Protein AF-A0A9P6PKM2-F1 (afdb_monomer)

Mean predicted aligned error: 12.1 Å

Solvent-accessible surface area (backbone atoms only — not comparable to full-atom values): 19248 Å² total; per-residue (Å²): 113,45,68,70,62,47,51,52,48,47,53,51,49,33,72,49,26,70,50,79,74,78,53,70,70,44,52,51,23,43,78,68,73,54,55,65,96,80,48,66,38,87,92,58,97,63,52,73,71,56,54,51,51,33,59,75,70,66,52,87,48,63,70,62,45,45,70,66,46,66,83,49,53,76,67,50,55,54,45,47,52,48,62,76,66,44,78,66,80,50,94,55,80,58,34,78,38,87,86,60,44,29,34,37,39,31,50,44,74,85,58,94,47,68,64,51,33,50,35,33,52,52,18,51,46,43,49,72,65,34,85,72,45,61,32,39,36,36,35,24,30,39,96,89,56,77,63,57,78,60,47,66,75,34,89,44,45,41,83,42,85,33,88,42,83,60,31,48,25,50,58,54,50,51,32,48,76,73,29,45,98,29,40,37,33,39,36,53,42,35,43,31,60,62,78,39,59,49,54,78,36,18,51,46,64,76,59,46,58,44,30,40,35,45,26,23,31,22,41,60,39,88,71,81,72,63,77,87,48,72,84,81,51,96,74,84,63,64,41,80,45,84,19,53,49,86,83,64,53,47,54,55,33,38,36,38,36,29,59,77,53,50,70,47,60,68,59,37,53,55,46,40,73,72,29,83,44,43,74,83,28,40,46,42,51,24,33,50,48,28,50,50,40,74,76,36,74,83,50,41,72,43,52,56,35,95,63,35,51,40,36,37,49,78,76,54,87,80,70,63,86,63,44,81,44,67,50,60,87,84,72,53,63,43,79,72,90,73,130

pLDDT: mean 82.85, std 16.86, range [39.56, 98.81]

Nearest PDB structures (foldseek):
  6nqt-assembly3_E-2  TM=6.002E-01  e=2.341E-05  Homo sapiens
  4d0z-assembly1_B  TM=6.103E-01  e=8.447E-05  Homo sapiens
  4d0z-assembly5_F  TM=6.209E-01  e=1.556E-04  Homo sapiens
  6egs-assembly2_B  TM=6.254E-01  e=2.246E-04  Homo sapiens
  6nqt-assembly3_F  TM=5.842E-01  e=1.793E-03  Homo sapiens

Secondary structure (DSSP, 8-state):
--HHHHHHHHHHHHHHBS-S---HHHHHHHHTT-PPS--BPTT----HHHHHHHHHTT-S-HHHHHHHHTTS-HHHHHHHHHHHHS----SSTT---TT--EEEEEEE---SSHHHHHHHHHHHHHHHH-TTEEEEEEEES-TT-PPPHHHHT-TTEEEEE-SSSPBHHHHHHHHHHH-TTSEEEEE-TTEEE-GGGGHHHHS-HHHHHTEEEEEEEEEEE-SS--TTTTTT-SS--SEEEE--TTTS--EEEEEE-THHHHS-HHHHHHHHHH--SBTTSBTHHHHHHHHHHHH-TTSEEE--TTTS-EEE---S----GGGG-B--TTS--------

Organism: NCBI:txid41804

Sequence (339 aa):
MCPAKYEAWQTVLCSFTTKTNWRDEEIQAVLSFQPPPFRIRDGHKITAPQLLACCALGLSDVNTALRILVPLTTFLIVSIFLFFYTPRFLTGDGAFRPNVKIAFITSYFKPGDAQRSAEIDVCLASLVANPFLKQVHVLVEAKDQPLPSFAAHHPKTKEALITSRPLMSDFIQYSCDHLMDHRVIFANSDIFYDSTLEYFMTISDKVFDSTFYAISRWWLDEGDNNAFVGELSPNRHRGMTPHPYPQYGSYDTFAFKPQMICEDKAKLKDMVANLNYTLGVLGAENRLLYEIKRQYPNMRLENPFKTVKTVHMHQSTFRSPAWGERVNLDGKSIEIKDY

Foldseek 3Di:
DQPVLVVLLLVLCCVFWPDNDADPVQVVCLLVVNHDDIHTDPPDPDDPLLSSVCSNVSPSDVVVSCVVPVVPPPVVSVVVVCVVPVFPPPVDLFTFALLAAEEEEEEDDQDPDPVVNVLLSVQQLQALPQPRHQAYEYAYQDPPDQDPPSANPRPRYHYDYDVHFDFPLNQLVCCLVPPQSHWYKYFYSNKHFDPLVSRVRGHDPVQQQLAKEQAFAWEQQQQPADPPCVPPDPDDDHGTHTQDPPPGTGRGMIIHRSCSQNVPVVLSVVLSVQRGHHGQAAQSRFLNVLSCCVSRVSRHYDHPCVRIHTYGYDRDPDDDPRNPPHDDPVVSGDDDPDD

Radius of gyration: 21.45 Å; Cα contacts (8 Å, |Δi|>4): 545; chains: 1; bounding box: 67×47×51 Å

Structure (mmCIF, N/CA/C/O backbone):
data_AF-A0A9P6PKM2-F1
#
_entry.id   AF-A0A9P6PKM2-F1
#
loop_
_atom_site.group_PDB
_atom_site.id
_atom_site.type_symbol
_atom_site.label_atom_id
_atom_site.label_alt_id
_atom_site.label_comp_id
_atom_site.label_asym_id
_atom_site.label_entity_id
_atom_site.label_seq_id
_atom_site.pdbx_PDB_ins_code
_atom_site.Cartn_x
_atom_site.Cartn_y
_atom_site.Cartn_z
_atom_site.occupancy
_atom_site.B_iso_or_equiv
_atom_site.auth_seq_id
_atom_site.auth_comp_id
_atom_site.auth_asym_id
_atom_site.auth_atom_id
_atom_site.pdbx_PDB_model_num
ATOM 1 N N . MET A 1 1 ? 12.174 -16.131 -8.332 1.00 49.88 1 MET A N 1
ATOM 2 C CA . MET A 1 1 ? 13.093 -14.974 -8.237 1.00 49.88 1 MET A CA 1
ATOM 3 C C . MET A 1 1 ? 12.781 -14.064 -9.422 1.00 49.88 1 MET A C 1
ATOM 5 O O . MET A 1 1 ? 12.537 -14.611 -10.486 1.00 49.88 1 MET A O 1
ATOM 9 N N . CYS A 1 2 ? 12.666 -12.739 -9.261 1.00 46.75 2 CYS A N 1
ATOM 10 C CA . CYS A 1 2 ? 12.371 -11.837 -10.392 1.00 46.75 2 CYS A CA 1
ATOM 11 C C . CYS A 1 2 ? 13.530 -11.855 -11.410 1.00 46.75 2 CYS A C 1
ATOM 13 O O . CYS A 1 2 ? 14.666 -11.741 -10.948 1.00 46.75 2 CYS A O 1
ATOM 15 N N . PRO A 1 3 ? 13.283 -11.969 -12.735 1.00 55.19 3 PRO A N 1
ATOM 16 C CA . PRO A 1 3 ? 14.336 -12.046 -13.753 1.00 55.19 3 PRO A CA 1
ATOM 17 C C . PRO A 1 3 ? 15.360 -10.910 -13.667 1.00 55.19 3 PRO A C 1
ATOM 19 O O . PRO A 1 3 ? 16.548 -11.180 -13.687 1.00 55.19 3 PRO A O 1
ATOM 22 N N . ALA A 1 4 ? 14.934 -9.668 -13.420 1.00 52.28 4 ALA A N 1
ATOM 23 C CA . ALA A 1 4 ? 15.855 -8.533 -13.301 1.00 52.28 4 ALA A CA 1
ATOM 24 C C . ALA A 1 4 ? 16.757 -8.607 -12.051 1.00 52.28 4 ALA A C 1
ATOM 26 O O . ALA A 1 4 ? 17.949 -8.321 -12.117 1.00 52.28 4 ALA A O 1
ATOM 27 N N . LYS A 1 5 ? 16.219 -9.042 -10.898 1.00 57.09 5 LYS A N 1
ATOM 28 C CA . LYS A 1 5 ? 17.032 -9.276 -9.683 1.00 57.09 5 LYS A CA 1
ATOM 29 C C . LYS A 1 5 ? 17.946 -10.487 -9.852 1.00 57.09 5 LYS A C 1
ATOM 31 O O . LYS A 1 5 ? 19.074 -10.479 -9.373 1.00 57.09 5 LYS A O 1
ATOM 36 N N . TYR A 1 6 ? 17.458 -11.507 -10.548 1.00 69.81 6 TYR A N 1
ATOM 37 C CA . TYR A 1 6 ? 18.212 -12.702 -10.892 1.00 69.81 6 TYR A CA 1
ATOM 38 C C . TYR A 1 6 ? 19.386 -12.368 -11.825 1.00 69.81 6 TYR A C 1
ATOM 40 O O . TYR A 1 6 ? 20.511 -12.760 -11.538 1.00 69.81 6 TYR A O 1
ATOM 48 N N . GLU A 1 7 ? 19.157 -11.580 -12.876 1.00 71.75 7 GLU A N 1
ATOM 49 C CA . GLU A 1 7 ? 20.183 -11.101 -13.808 1.00 71.75 7 GLU A CA 1
ATOM 50 C C . GLU A 1 7 ? 21.182 -10.172 -13.117 1.00 71.75 7 GLU A C 1
ATOM 52 O O . GLU A 1 7 ? 22.387 -10.297 -13.333 1.00 71.75 7 GLU A O 1
ATOM 57 N N . ALA A 1 8 ? 20.718 -9.293 -12.223 1.00 68.38 8 ALA A N 1
ATOM 58 C CA . ALA A 1 8 ? 21.598 -8.457 -11.410 1.00 68.38 8 ALA A CA 1
ATOM 59 C C . ALA A 1 8 ? 22.496 -9.309 -10.498 1.00 68.38 8 ALA A C 1
ATOM 61 O O . ALA A 1 8 ? 23.707 -9.091 -10.435 1.00 68.38 8 ALA A O 1
ATOM 62 N N . TRP A 1 9 ? 21.939 -10.323 -9.833 1.00 76.25 9 TRP A N 1
ATOM 63 C CA . TRP A 1 9 ? 22.714 -11.232 -8.990 1.00 76.25 9 TRP A CA 1
ATOM 64 C C . TRP A 1 9 ? 23.652 -12.126 -9.789 1.00 76.25 9 TRP A C 1
ATOM 66 O O . TRP A 1 9 ? 24.800 -12.281 -9.381 1.00 76.25 9 TRP A O 1
ATOM 76 N N . GLN A 1 10 ? 23.231 -12.650 -10.940 1.00 80.62 10 GLN A N 1
ATOM 77 C CA . GLN A 1 10 ? 24.132 -13.350 -11.852 1.00 80.62 10 GLN A CA 1
ATOM 78 C C . GLN A 1 10 ? 25.272 -12.439 -12.293 1.00 80.62 10 GLN A C 1
ATOM 80 O O . GLN A 1 10 ? 26.427 -12.838 -12.218 1.00 80.62 10 GLN A O 1
ATOM 85 N N . THR A 1 11 ? 24.983 -11.199 -12.682 1.00 77.25 11 THR A N 1
ATOM 86 C CA . THR A 1 11 ? 26.002 -10.242 -13.130 1.00 77.25 11 THR A CA 1
ATOM 87 C C . THR A 1 11 ? 27.021 -9.954 -12.030 1.00 77.25 11 THR A C 1
ATOM 89 O O . THR A 1 11 ? 28.228 -9.981 -12.285 1.00 77.25 11 THR A O 1
ATOM 92 N N . VAL A 1 12 ? 26.569 -9.745 -10.790 1.00 77.75 12 VAL A N 1
ATOM 93 C CA . VAL A 1 12 ? 27.458 -9.531 -9.639 1.00 77.75 12 VAL A CA 1
ATOM 94 C C . VAL A 1 12 ? 28.254 -10.804 -9.334 1.00 77.75 12 VAL A C 1
ATOM 96 O O . VAL A 1 12 ? 29.483 -10.784 -9.330 1.00 77.75 12 VAL A O 1
ATOM 99 N N . LEU A 1 13 ? 27.599 -11.947 -9.144 1.00 84.69 13 LEU A N 1
ATOM 100 C CA . LEU A 1 13 ? 28.283 -13.194 -8.797 1.00 84.69 13 LEU A CA 1
ATOM 101 C C . LEU A 1 13 ? 29.276 -13.636 -9.887 1.00 84.69 13 LEU A C 1
ATOM 103 O O . LEU A 1 13 ? 30.393 -14.045 -9.565 1.00 84.69 13 LEU A O 1
ATOM 107 N N . CYS A 1 14 ? 28.936 -13.491 -11.167 1.00 85.75 14 CYS A N 1
ATOM 108 C CA . CYS A 1 14 ? 29.828 -13.821 -12.280 1.00 85.75 14 CYS A CA 1
ATOM 109 C C . CYS A 1 14 ? 31.021 -12.867 -12.375 1.00 85.75 14 CYS A C 1
ATOM 111 O O . CYS A 1 14 ? 32.119 -13.311 -12.711 1.00 85.75 14 CYS A O 1
ATOM 113 N N . SER A 1 15 ? 30.833 -11.582 -12.064 1.00 81.44 15 SER A N 1
ATOM 114 C CA . SER A 1 15 ? 31.903 -10.577 -12.083 1.00 81.44 15 SER A CA 1
ATOM 115 C C . SER A 1 15 ? 32.943 -10.797 -10.980 1.00 81.44 15 SER A C 1
ATOM 117 O O . SER A 1 15 ? 34.133 -10.613 -11.224 1.00 81.44 15 SER A O 1
ATOM 119 N N . PHE A 1 16 ? 32.525 -11.229 -9.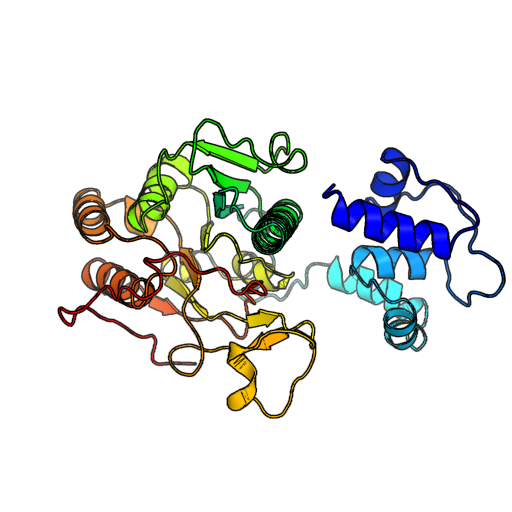785 1.00 82.00 16 PHE A N 1
ATOM 120 C CA . PHE A 1 16 ? 33.406 -11.320 -8.610 1.00 82.00 16 PHE A CA 1
ATOM 121 C C . PHE A 1 16 ? 33.917 -12.725 -8.305 1.00 82.00 16 PHE A C 1
ATOM 123 O O . PHE A 1 16 ? 34.896 -12.876 -7.573 1.00 82.00 16 PHE A O 1
ATOM 130 N N . THR A 1 17 ? 33.285 -13.762 -8.849 1.00 89.12 17 THR A N 1
ATOM 131 C CA . THR A 1 17 ? 33.671 -15.150 -8.580 1.00 89.12 17 THR A CA 1
ATOM 132 C C . THR A 1 17 ? 34.279 -15.810 -9.807 1.00 89.12 17 THR A C 1
ATOM 134 O O . THR A 1 17 ? 34.036 -15.419 -10.949 1.00 89.12 17 THR A O 1
ATOM 137 N N . THR A 1 18 ? 35.097 -16.838 -9.594 1.00 90.50 18 THR A N 1
ATOM 138 C CA . THR A 1 18 ? 35.641 -17.667 -10.680 1.00 90.50 18 THR A CA 1
ATOM 139 C C . THR A 1 18 ? 34.550 -18.462 -11.402 1.00 90.50 18 THR A C 1
ATOM 141 O O . THR A 1 18 ? 34.815 -19.077 -12.430 1.00 90.50 18 THR A O 1
ATOM 144 N N . LYS A 1 19 ? 33.327 -18.479 -10.861 1.00 91.12 19 LYS A N 1
ATOM 145 C CA . LYS A 1 19 ? 32.176 -19.167 -11.425 1.00 91.12 19 LYS A CA 1
ATOM 146 C C . LYS A 1 19 ? 31.424 -18.222 -12.360 1.00 91.12 19 LYS A C 1
ATOM 148 O O . LYS A 1 19 ? 30.847 -17.232 -11.927 1.00 91.12 19 LYS A O 1
ATOM 153 N N . THR A 1 20 ? 31.451 -18.545 -13.649 1.00 88.69 20 THR A N 1
ATOM 154 C CA . THR A 1 20 ? 30.886 -17.733 -14.741 1.00 88.69 20 THR A CA 1
ATOM 155 C C . THR A 1 20 ? 29.431 -18.052 -15.063 1.00 88.69 20 THR A C 1
ATOM 157 O O . THR A 1 20 ? 28.816 -17.340 -15.848 1.00 88.69 20 THR A O 1
ATOM 160 N N . ASN A 1 21 ? 28.886 -19.118 -14.476 1.00 90.12 21 ASN A N 1
ATOM 161 C CA . ASN A 1 21 ? 27.491 -19.499 -14.621 1.00 90.12 21 ASN A CA 1
ATOM 162 C C . ASN A 1 21 ? 26.966 -20.016 -13.279 1.00 90.12 21 ASN A C 1
ATOM 164 O O . ASN A 1 21 ? 27.516 -20.969 -12.720 1.00 90.12 21 ASN A O 1
ATOM 168 N N . TRP A 1 22 ? 25.925 -19.369 -12.768 1.00 87.81 22 TRP A N 1
ATOM 169 C CA . TRP A 1 22 ? 25.276 -19.702 -11.507 1.00 87.81 22 TRP A CA 1
ATOM 170 C C . TRP A 1 22 ? 23.891 -20.258 -11.800 1.00 87.81 22 TRP A C 1
ATOM 172 O O . TRP A 1 22 ? 23.049 -19.553 -12.354 1.00 87.81 22 TRP A O 1
ATOM 182 N N . ARG A 1 23 ? 23.665 -21.523 -11.431 1.00 89.44 23 ARG A N 1
ATOM 183 C CA . ARG A 1 23 ? 22.359 -22.175 -11.594 1.00 89.44 23 ARG A CA 1
ATOM 184 C C . ARG A 1 23 ? 21.348 -21.577 -10.619 1.00 89.44 23 ARG A C 1
ATOM 186 O O . ARG A 1 23 ? 21.723 -21.116 -9.543 1.00 89.44 23 ARG A O 1
ATOM 193 N N . ASP A 1 24 ? 20.064 -21.674 -10.938 1.00 79.25 24 ASP A N 1
ATOM 194 C CA . ASP A 1 24 ? 18.979 -21.164 -10.088 1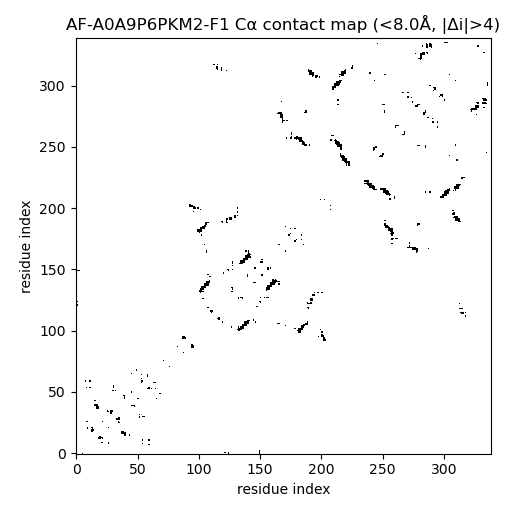.00 79.25 24 ASP A CA 1
ATOM 195 C C . ASP A 1 24 ? 19.068 -21.687 -8.656 1.00 79.25 24 ASP A C 1
ATOM 197 O O . ASP A 1 24 ? 18.990 -20.919 -7.701 1.00 79.25 24 ASP A O 1
ATOM 201 N N . GLU A 1 25 ? 19.310 -22.988 -8.514 1.00 82.88 25 GLU A N 1
ATOM 202 C CA . GLU A 1 25 ? 19.511 -23.670 -7.233 1.00 82.88 25 GLU A CA 1
ATOM 203 C C . GLU A 1 25 ? 20.653 -23.046 -6.421 1.00 82.88 25 GLU A C 1
ATOM 205 O O . GLU A 1 25 ? 20.570 -22.929 -5.205 1.00 82.88 25 GLU A O 1
ATOM 210 N N . GLU A 1 26 ? 21.716 -22.608 -7.091 1.00 84.19 26 GLU A N 1
ATOM 211 C CA . GLU A 1 26 ? 22.924 -22.065 -6.474 1.00 84.19 26 GLU A CA 1
ATOM 212 C C . GLU A 1 26 ? 22.736 -20.616 -6.039 1.00 84.19 26 GLU A C 1
ATOM 214 O O . GLU A 1 26 ? 23.219 -20.227 -4.978 1.00 84.19 26 GLU A O 1
ATOM 219 N N . ILE A 1 27 ? 21.997 -19.830 -6.824 1.00 80.88 27 ILE A N 1
ATOM 220 C CA . ILE A 1 27 ? 21.610 -18.467 -6.450 1.00 80.88 27 ILE A CA 1
ATOM 221 C C . ILE A 1 27 ? 20.613 -18.528 -5.291 1.00 80.88 27 ILE A C 1
ATOM 223 O O . ILE A 1 27 ? 20.754 -17.794 -4.318 1.00 80.88 27 ILE A O 1
ATOM 227 N N . GLN A 1 28 ? 19.655 -19.456 -5.321 1.00 75.38 28 GLN A N 1
ATOM 228 C CA . GLN A 1 28 ? 18.764 -19.695 -4.184 1.00 75.38 28 GLN A CA 1
ATOM 229 C C . GLN A 1 28 ? 19.534 -20.124 -2.933 1.00 75.38 28 GLN A C 1
ATOM 231 O O . GLN A 1 28 ? 19.246 -19.638 -1.840 1.00 75.38 28 GLN A O 1
ATOM 236 N N . ALA A 1 29 ? 20.548 -20.975 -3.085 1.00 73.69 29 ALA A N 1
ATOM 237 C CA . ALA A 1 29 ? 21.406 -21.387 -1.985 1.00 73.69 29 ALA A CA 1
ATOM 238 C C . ALA A 1 29 ? 22.225 -20.205 -1.428 1.00 73.69 29 ALA A C 1
ATOM 240 O O . ALA A 1 29 ? 22.286 -20.029 -0.216 1.00 73.69 29 ALA A O 1
ATOM 241 N N . VAL A 1 30 ? 22.759 -19.326 -2.286 1.00 73.62 30 VAL A N 1
ATOM 242 C CA . VAL A 1 30 ? 23.409 -18.058 -1.895 1.00 73.62 30 VAL A CA 1
ATOM 243 C C . VAL A 1 30 ? 22.485 -17.180 -1.049 1.00 73.62 30 VAL A C 1
ATOM 245 O O . VAL A 1 30 ? 22.891 -16.701 0.007 1.00 73.62 30 VAL A O 1
ATOM 248 N N . LEU A 1 31 ? 21.235 -17.006 -1.474 1.00 68.31 31 LEU A N 1
ATOM 249 C CA . LEU A 1 31 ? 20.249 -16.173 -0.772 1.00 68.31 31 LEU A CA 1
ATOM 250 C C . LEU A 1 31 ? 19.719 -16.815 0.504 1.00 68.31 31 LEU A C 1
ATOM 252 O O . LEU A 1 31 ? 19.275 -16.121 1.414 1.00 68.31 31 LEU A O 1
ATOM 256 N N . SER A 1 32 ? 19.792 -18.140 0.567 1.00 67.56 32 SER A N 1
ATOM 257 C CA . SER A 1 32 ? 19.503 -18.929 1.760 1.00 67.56 32 SER A CA 1
ATOM 258 C C . SER A 1 32 ? 20.733 -19.079 2.663 1.00 67.56 32 SER A C 1
ATOM 260 O O . SER A 1 32 ? 20.708 -19.875 3.597 1.00 67.56 32 SER A O 1
ATOM 262 N N . PHE A 1 33 ? 21.818 -18.339 2.388 1.00 69.19 33 PHE A N 1
ATOM 263 C CA . PHE A 1 33 ? 23.089 -18.373 3.121 1.00 69.19 33 PHE A CA 1
ATOM 264 C C . PHE A 1 33 ? 23.748 -19.761 3.199 1.00 69.19 33 PHE A C 1
ATOM 266 O O . PHE A 1 33 ? 24.526 -20.048 4.106 1.00 69.19 33 PHE A O 1
ATOM 273 N N . GLN A 1 34 ? 23.488 -20.609 2.208 1.00 76.00 34 GLN A N 1
ATOM 274 C CA . GLN A 1 34 ? 24.138 -21.900 1.990 1.00 76.00 34 GLN A CA 1
ATOM 275 C C . GLN A 1 34 ? 24.835 -21.921 0.625 1.00 76.00 34 GLN A C 1
ATOM 277 O O . GLN A 1 34 ? 24.543 -22.782 -0.203 1.00 76.00 34 GLN A O 1
ATOM 282 N N . PRO A 1 35 ? 25.720 -20.954 0.326 1.00 77.88 35 PRO A N 1
ATOM 283 C CA . PRO A 1 35 ? 26.295 -20.857 -1.003 1.00 77.88 35 PRO A CA 1
ATOM 284 C C . PRO A 1 35 ? 27.064 -22.141 -1.355 1.00 77.88 35 PRO A C 1
ATOM 286 O O . PRO A 1 35 ? 27.772 -22.688 -0.502 1.00 77.88 35 PRO A O 1
ATOM 289 N N . PRO A 1 36 ? 26.994 -22.615 -2.610 1.00 80.19 36 PRO A N 1
ATOM 290 C CA . PRO A 1 36 ? 27.902 -23.660 -3.062 1.00 80.19 36 PRO A CA 1
ATOM 291 C C . PRO A 1 36 ? 29.356 -23.167 -2.965 1.00 80.19 36 PRO A C 1
ATOM 293 O O . PRO A 1 36 ? 29.595 -21.960 -2.926 1.00 80.19 36 PRO A O 1
ATOM 296 N N . PRO A 1 37 ? 30.359 -24.058 -2.983 1.00 84.62 37 PRO A N 1
ATOM 297 C CA . PRO A 1 37 ? 31.754 -23.639 -3.018 1.00 84.62 37 PRO A CA 1
ATOM 298 C C . PRO A 1 37 ? 32.041 -22.738 -4.229 1.00 84.62 37 PRO A C 1
ATOM 300 O O . PRO A 1 37 ? 31.814 -23.122 -5.377 1.00 84.62 37 PRO A O 1
ATOM 303 N N . PHE A 1 38 ? 32.577 -21.546 -3.975 1.00 87.50 38 PHE A N 1
ATOM 304 C CA . PHE A 1 38 ? 33.065 -20.628 -5.002 1.00 87.50 38 PHE A CA 1
ATOM 305 C C . PHE A 1 38 ? 34.368 -19.969 -4.545 1.00 87.50 38 PHE A C 1
ATOM 307 O O . PHE A 1 38 ? 34.674 -19.920 -3.353 1.00 87.50 38 PHE A O 1
ATOM 314 N N . ARG A 1 39 ? 35.151 -19.458 -5.499 1.00 87.94 39 ARG A N 1
ATOM 315 C CA . ARG A 1 39 ? 36.329 -18.629 -5.220 1.00 87.94 39 ARG A CA 1
ATOM 316 C C . ARG A 1 39 ? 36.096 -17.226 -5.753 1.00 87.94 39 ARG A C 1
ATOM 318 O O . ARG A 1 39 ? 35.478 -17.063 -6.802 1.00 87.94 39 ARG A O 1
ATOM 325 N N . ILE A 1 40 ? 36.584 -16.226 -5.029 1.00 87.38 40 ILE A N 1
ATOM 326 C CA . ILE A 1 40 ? 36.647 -14.845 -5.515 1.00 87.38 40 ILE A CA 1
ATOM 327 C C . ILE A 1 40 ? 37.765 -14.768 -6.562 1.00 87.38 40 ILE A C 1
ATOM 329 O O . ILE A 1 40 ? 38.799 -15.412 -6.382 1.00 87.38 40 ILE A O 1
ATOM 333 N N . ARG A 1 41 ? 37.554 -14.045 -7.669 1.00 87.19 41 ARG A N 1
ATOM 334 C CA . ARG A 1 41 ? 38.607 -13.848 -8.680 1.00 87.19 41 ARG A CA 1
ATOM 335 C C . ARG A 1 41 ? 39.761 -13.037 -8.093 1.00 87.19 41 ARG A C 1
ATOM 337 O O . ARG A 1 41 ? 39.547 -12.143 -7.270 1.00 87.19 41 ARG A O 1
ATOM 344 N N . ASP A 1 42 ? 40.969 -13.313 -8.566 1.00 86.62 42 ASP A N 1
ATOM 345 C CA . ASP A 1 42 ? 42.156 -12.564 -8.167 1.00 86.62 42 ASP A CA 1
ATOM 346 C C . ASP A 1 42 ? 42.003 -11.068 -8.487 1.00 86.62 42 ASP A C 1
ATOM 348 O O . ASP A 1 42 ? 41.399 -10.681 -9.488 1.00 86.62 42 ASP A O 1
ATOM 352 N N . GLY A 1 43 ? 42.537 -10.212 -7.613 1.00 83.56 43 GLY A N 1
ATOM 353 C CA . GLY A 1 43 ? 42.473 -8.753 -7.759 1.00 83.56 43 GLY A CA 1
ATOM 354 C C . GLY A 1 43 ? 41.298 -8.073 -7.046 1.00 83.56 43 GLY A C 1
ATOM 355 O O . GLY A 1 43 ? 41.352 -6.862 -6.827 1.00 83.56 43 GLY A O 1
ATOM 356 N N . HIS A 1 44 ? 40.285 -8.816 -6.588 1.00 77.62 44 HIS A N 1
ATOM 357 C CA . HIS A 1 44 ? 39.220 -8.254 -5.751 1.00 77.62 44 HIS A CA 1
ATOM 358 C C . HIS A 1 44 ? 39.540 -8.391 -4.258 1.00 77.62 44 HIS A C 1
ATOM 360 O O . HIS A 1 44 ? 39.740 -9.486 -3.739 1.00 77.62 44 HIS A O 1
ATOM 366 N N . LYS A 1 45 ? 39.531 -7.267 -3.530 1.00 83.44 45 LYS A N 1
ATOM 367 C CA . LYS A 1 45 ? 39.720 -7.222 -2.068 1.00 83.44 45 LYS A CA 1
ATOM 368 C C . LYS A 1 45 ? 38.397 -7.437 -1.317 1.00 83.44 45 LYS A C 1
ATOM 370 O O . LYS A 1 45 ? 38.028 -6.625 -0.474 1.00 83.44 45 LYS A O 1
ATOM 375 N N . ILE A 1 46 ? 37.662 -8.493 -1.659 1.00 77.81 46 ILE A N 1
ATOM 376 C CA . ILE A 1 46 ? 36.384 -8.845 -1.026 1.00 77.81 46 ILE A CA 1
ATOM 377 C C . ILE A 1 46 ? 36.398 -10.313 -0.602 1.00 77.81 46 ILE A C 1
ATOM 379 O O . ILE A 1 46 ? 36.874 -11.178 -1.331 1.00 77.81 46 ILE A O 1
ATOM 383 N N . THR A 1 47 ? 35.889 -10.603 0.590 1.00 80.88 47 THR A N 1
ATOM 384 C CA . THR A 1 47 ? 35.701 -11.980 1.066 1.00 80.88 47 THR A CA 1
ATOM 385 C C . THR A 1 47 ? 34.355 -12.535 0.596 1.00 80.88 47 THR A C 1
ATOM 387 O O . THR A 1 47 ? 33.425 -11.779 0.312 1.00 80.88 47 THR A O 1
ATOM 390 N N . ALA A 1 48 ? 34.210 -13.863 0.553 1.00 73.31 48 ALA A N 1
ATOM 391 C CA . ALA A 1 48 ? 32.933 -14.498 0.216 1.00 73.31 48 ALA A CA 1
ATOM 392 C C . ALA A 1 48 ? 31.760 -14.007 1.103 1.00 73.31 48 ALA A C 1
ATOM 394 O O . ALA A 1 48 ? 30.741 -13.614 0.539 1.00 73.31 48 ALA A O 1
ATOM 395 N N . PRO A 1 49 ? 31.887 -13.905 2.445 1.00 73.06 49 PRO A N 1
ATOM 396 C CA . PRO A 1 49 ? 30.827 -13.341 3.288 1.00 73.06 49 PRO A CA 1
ATOM 397 C C . PRO A 1 49 ? 30.457 -11.890 2.950 1.00 73.06 49 PRO A C 1
ATOM 399 O O . PRO A 1 49 ? 29.279 -11.543 2.959 1.00 73.06 49 PRO A O 1
ATOM 402 N N . GLN A 1 50 ? 31.439 -11.045 2.618 1.00 74.12 50 GLN A N 1
ATOM 403 C CA . GLN A 1 50 ? 31.181 -9.656 2.223 1.00 74.12 50 GLN A CA 1
ATOM 404 C C . GLN A 1 50 ? 30.419 -9.580 0.897 1.00 74.12 50 GLN A C 1
ATOM 406 O O . GLN A 1 50 ? 29.457 -8.826 0.800 1.00 74.12 50 GLN A O 1
ATOM 411 N N . LEU A 1 51 ? 30.789 -10.392 -0.099 1.00 78.69 51 LEU A N 1
ATOM 412 C CA . LEU A 1 51 ? 30.077 -10.451 -1.379 1.00 78.69 51 LEU A CA 1
ATOM 413 C C . LEU A 1 51 ? 28.613 -10.882 -1.197 1.00 78.69 51 LEU A C 1
ATOM 415 O O . LEU A 1 51 ? 27.714 -10.295 -1.798 1.00 78.69 51 LEU A O 1
ATOM 419 N N . LEU A 1 52 ? 28.366 -11.871 -0.336 1.00 74.50 52 LEU A N 1
ATOM 420 C CA . LEU A 1 52 ? 27.015 -12.350 -0.025 1.00 74.50 52 LEU A CA 1
ATOM 421 C C . LEU A 1 52 ? 26.181 -11.269 0.678 1.00 74.50 52 LEU A C 1
ATOM 423 O O . LEU A 1 52 ? 25.012 -11.087 0.343 1.00 74.50 52 LEU A O 1
ATOM 427 N N . ALA A 1 53 ? 26.788 -10.500 1.588 1.00 68.81 53 ALA A N 1
ATOM 428 C CA . ALA A 1 53 ? 26.135 -9.359 2.226 1.00 68.81 53 ALA A CA 1
ATOM 429 C C . ALA A 1 53 ? 25.757 -8.263 1.211 1.00 68.81 53 ALA A C 1
ATOM 431 O O . ALA A 1 53 ? 24.645 -7.744 1.266 1.00 68.81 53 ALA A O 1
ATOM 432 N N . CYS A 1 54 ? 26.625 -7.957 0.237 1.00 68.56 54 CYS A N 1
ATOM 433 C CA . CYS A 1 54 ? 26.302 -7.027 -0.853 1.00 68.56 54 CYS A CA 1
ATOM 434 C C . CYS A 1 54 ? 25.085 -7.495 -1.666 1.00 68.56 54 CYS A C 1
ATOM 436 O O . CYS A 1 54 ? 24.204 -6.694 -1.977 1.00 68.56 54 CYS A O 1
ATOM 438 N N . CYS A 1 55 ? 25.023 -8.796 -1.972 1.00 67.81 55 CYS A N 1
ATOM 439 C CA . CYS A 1 55 ? 23.914 -9.393 -2.717 1.00 67.81 55 CYS A CA 1
ATOM 440 C C . CYS A 1 55 ? 22.596 -9.313 -1.931 1.00 67.81 55 CYS A C 1
ATOM 442 O O . CYS A 1 55 ? 21.568 -8.951 -2.503 1.00 67.81 55 CYS A O 1
ATOM 444 N N . ALA A 1 56 ? 22.635 -9.590 -0.622 1.00 63.50 56 ALA A N 1
ATOM 445 C CA . ALA A 1 56 ? 21.472 -9.526 0.266 1.00 63.50 56 ALA A CA 1
ATOM 446 C C . ALA A 1 56 ? 20.928 -8.096 0.439 1.00 63.50 56 ALA A C 1
ATOM 448 O O . ALA A 1 56 ? 19.720 -7.904 0.551 1.00 63.50 56 ALA A O 1
ATOM 449 N N . LEU A 1 57 ? 21.811 -7.094 0.417 1.00 62.38 57 LEU A N 1
ATOM 450 C CA . LEU A 1 57 ? 21.448 -5.676 0.490 1.00 62.38 57 LEU A CA 1
ATOM 451 C C . LEU A 1 57 ? 21.010 -5.086 -0.862 1.00 62.38 57 LEU A C 1
ATOM 453 O O . LEU A 1 57 ? 20.647 -3.914 -0.919 1.00 62.38 57 LEU A O 1
ATOM 457 N N . GLY A 1 58 ? 21.046 -5.867 -1.949 1.00 59.66 58 GLY A N 1
ATOM 458 C CA . GLY A 1 58 ? 20.667 -5.400 -3.285 1.00 59.66 58 GLY A CA 1
ATOM 459 C C . GLY A 1 58 ? 21.604 -4.331 -3.857 1.00 59.66 58 GLY A C 1
ATOM 460 O O . GLY A 1 58 ? 21.191 -3.560 -4.720 1.00 59.66 58 GLY A O 1
ATOM 461 N N . LEU A 1 59 ? 22.851 -4.259 -3.380 1.00 66.00 59 LEU A N 1
ATOM 462 C CA . LEU A 1 59 ? 23.832 -3.297 -3.876 1.00 66.00 59 LEU A CA 1
ATOM 463 C C . LEU A 1 59 ? 24.346 -3.762 -5.243 1.00 66.00 59 LEU A C 1
ATOM 465 O O . LEU A 1 59 ? 25.064 -4.756 -5.339 1.00 66.00 59 LEU A O 1
ATOM 469 N N . SER A 1 60 ? 23.975 -3.038 -6.299 1.00 54.31 60 SER A N 1
ATOM 470 C CA . SER A 1 60 ? 24.421 -3.305 -7.673 1.00 54.31 60 SER A CA 1
ATOM 471 C C . SER A 1 60 ? 25.844 -2.803 -7.955 1.00 54.31 60 SER A C 1
ATOM 473 O O . SER A 1 60 ? 26.496 -3.307 -8.866 1.00 54.31 60 SER A O 1
ATOM 475 N N . ASP A 1 61 ? 26.352 -1.855 -7.156 1.00 63.97 61 ASP A N 1
ATOM 476 C CA . ASP A 1 61 ? 27.713 -1.322 -7.257 1.00 63.97 61 ASP A CA 1
ATOM 477 C C . ASP A 1 61 ? 28.575 -1.731 -6.054 1.00 63.97 61 ASP A C 1
ATOM 479 O O . ASP A 1 61 ? 28.393 -1.290 -4.914 1.00 63.97 61 ASP A O 1
ATOM 483 N N . VAL A 1 62 ? 29.584 -2.553 -6.330 1.00 53.22 62 VAL A N 1
ATOM 484 C CA . VAL A 1 62 ? 30.513 -3.052 -5.316 1.00 53.22 62 VAL A CA 1
ATOM 485 C C . VAL A 1 62 ? 31.489 -1.980 -4.837 1.00 53.22 62 VAL A C 1
ATOM 487 O O . VAL A 1 62 ? 31.965 -2.090 -3.714 1.00 53.22 62 VAL A O 1
ATOM 490 N N . ASN A 1 63 ? 31.746 -0.902 -5.583 1.00 58.97 63 ASN A N 1
ATOM 491 C CA . ASN A 1 63 ? 32.525 0.220 -5.044 1.00 58.97 63 ASN A CA 1
ATOM 492 C C . ASN A 1 63 ? 31.751 0.953 -3.949 1.00 58.97 63 ASN A C 1
ATOM 494 O O . ASN A 1 63 ? 32.340 1.366 -2.948 1.00 58.97 63 ASN A O 1
ATOM 498 N N . THR A 1 64 ? 30.431 1.051 -4.100 1.00 58.62 64 THR A N 1
ATOM 499 C CA . THR A 1 64 ? 29.540 1.567 -3.060 1.00 58.62 64 THR A CA 1
ATOM 500 C C . THR A 1 64 ? 29.524 0.622 -1.858 1.00 58.62 64 THR A C 1
ATOM 502 O O . THR A 1 64 ? 29.717 1.058 -0.724 1.00 58.62 64 THR A O 1
ATOM 505 N N . ALA A 1 65 ? 29.424 -0.688 -2.095 1.00 56.34 65 ALA A N 1
ATOM 506 C CA . ALA A 1 65 ? 29.434 -1.678 -1.024 1.00 56.34 65 ALA A CA 1
ATOM 507 C C . ALA A 1 65 ? 30.781 -1.775 -0.285 1.00 56.34 65 ALA A C 1
ATOM 509 O O . ALA A 1 65 ? 30.804 -1.838 0.939 1.00 56.34 65 ALA A O 1
ATOM 510 N N . LEU A 1 66 ? 31.913 -1.721 -0.992 1.00 54.81 66 LEU A N 1
ATOM 511 C CA . LEU A 1 66 ? 33.255 -1.730 -0.406 1.00 54.81 66 LEU A CA 1
ATOM 512 C C . LEU A 1 66 ? 33.526 -0.446 0.381 1.00 54.81 66 LEU A C 1
ATOM 514 O O . LEU A 1 66 ? 34.098 -0.519 1.459 1.00 54.81 66 LEU A O 1
ATOM 518 N N . ARG A 1 67 ? 33.068 0.726 -0.072 1.00 60.25 67 ARG A N 1
ATOM 519 C CA . ARG A 1 67 ? 33.188 1.962 0.727 1.00 60.25 67 ARG A CA 1
ATOM 520 C C . ARG A 1 67 ? 32.421 1.882 2.051 1.00 60.25 67 ARG A C 1
ATOM 522 O O . ARG A 1 67 ? 32.878 2.447 3.038 1.00 60.25 67 ARG A O 1
ATOM 529 N N . ILE A 1 68 ? 31.303 1.155 2.076 1.00 55.88 68 ILE A N 1
ATOM 530 C CA . ILE A 1 68 ? 30.485 0.935 3.277 1.00 55.88 68 ILE A CA 1
ATOM 531 C C . ILE A 1 68 ? 31.072 -0.176 4.167 1.00 55.88 68 ILE A C 1
ATOM 533 O O . ILE A 1 68 ? 31.087 -0.045 5.387 1.00 55.88 68 ILE A O 1
ATOM 537 N N . LEU A 1 69 ? 31.567 -1.266 3.572 1.00 54.22 69 LEU A N 1
ATOM 538 C CA . LEU A 1 69 ? 31.932 -2.500 4.280 1.00 54.22 69 LEU A CA 1
ATOM 539 C C . LEU A 1 69 ? 33.428 -2.625 4.613 1.00 54.22 69 LEU A C 1
ATOM 541 O O . LEU A 1 69 ? 33.767 -3.347 5.543 1.00 54.22 69 LEU A O 1
ATOM 545 N N . VAL A 1 70 ? 34.335 -1.942 3.904 1.00 52.84 70 VAL A N 1
ATOM 546 C CA . VAL A 1 70 ? 35.792 -1.992 4.161 1.00 52.84 70 VAL A CA 1
ATOM 547 C C . VAL A 1 70 ? 36.206 -1.437 5.534 1.00 52.84 70 VAL A C 1
ATOM 549 O O . VAL A 1 70 ? 37.100 -2.034 6.135 1.00 52.84 70 VAL A O 1
ATOM 552 N N . PRO A 1 71 ? 35.601 -0.368 6.095 1.00 52.31 71 PRO A N 1
ATOM 553 C CA . PRO A 1 71 ? 35.938 0.056 7.457 1.00 52.31 71 PRO A CA 1
ATOM 554 C C . PRO A 1 71 ? 35.305 -0.833 8.542 1.00 52.31 71 PRO A C 1
ATOM 556 O O . PRO A 1 71 ? 35.638 -0.697 9.719 1.00 52.31 71 PRO A O 1
ATOM 559 N N . LEU A 1 72 ? 34.409 -1.754 8.175 1.00 47.97 72 LEU A N 1
ATOM 560 C CA . LEU A 1 72 ? 33.734 -2.649 9.105 1.00 47.97 72 LEU A CA 1
ATOM 561 C C . LEU A 1 72 ? 34.522 -3.954 9.214 1.00 47.97 72 LEU A C 1
ATOM 563 O O . LEU A 1 72 ? 34.450 -4.832 8.356 1.00 47.97 72 LEU A O 1
ATOM 567 N N . THR A 1 73 ? 35.300 -4.086 10.289 1.00 50.81 73 THR A N 1
ATOM 568 C CA . THR A 1 73 ? 35.971 -5.347 10.622 1.00 50.81 73 THR A CA 1
ATOM 569 C C . THR A 1 73 ? 34.952 -6.487 10.720 1.00 50.81 73 THR A C 1
ATOM 571 O O . THR A 1 73 ? 33.778 -6.280 11.029 1.00 50.81 73 THR A O 1
ATOM 574 N N . THR A 1 74 ? 35.404 -7.721 10.489 1.00 50.38 74 THR A N 1
ATOM 575 C CA . THR A 1 74 ? 34.608 -8.965 10.522 1.00 50.38 74 THR A CA 1
ATOM 576 C C . THR A 1 74 ? 33.707 -9.090 11.765 1.00 50.38 74 THR A C 1
ATOM 578 O O . THR A 1 74 ? 32.640 -9.698 11.703 1.00 50.38 74 THR A O 1
ATOM 581 N N . PHE A 1 75 ? 34.091 -8.452 12.876 1.00 46.66 75 PHE A N 1
ATOM 582 C CA . PHE A 1 75 ? 33.324 -8.387 14.120 1.00 46.66 75 PHE A CA 1
ATOM 583 C C . PHE A 1 75 ? 32.014 -7.591 13.993 1.00 46.66 75 PHE A C 1
ATOM 585 O O . PHE A 1 75 ? 31.015 -7.964 14.608 1.00 46.66 75 PHE A O 1
ATOM 592 N N . LEU A 1 76 ? 31.975 -6.534 13.171 1.00 49.62 76 LEU A N 1
ATOM 593 C CA . LEU A 1 76 ? 30.761 -5.744 12.972 1.00 49.62 76 LEU A CA 1
ATOM 594 C C . LEU A 1 76 ? 29.796 -6.395 11.987 1.00 49.62 76 LEU A C 1
ATOM 596 O O . LEU A 1 76 ? 28.604 -6.195 12.129 1.00 49.62 76 LEU A O 1
ATOM 600 N N . ILE A 1 77 ? 30.269 -7.215 11.045 1.00 49.88 77 ILE A N 1
ATOM 601 C CA . ILE A 1 77 ? 29.383 -8.006 10.178 1.00 49.88 77 ILE A CA 1
ATOM 602 C C . ILE A 1 77 ? 28.654 -9.045 11.035 1.00 49.88 77 ILE A C 1
ATOM 604 O O . ILE A 1 77 ? 27.432 -9.077 11.023 1.00 49.88 77 ILE A O 1
ATOM 608 N N . VAL A 1 78 ? 29.362 -9.800 11.883 1.00 46.69 78 VAL A N 1
ATOM 609 C CA . VAL A 1 78 ? 28.725 -10.730 12.839 1.00 46.69 78 VAL A CA 1
ATOM 610 C C . VAL A 1 78 ? 27.829 -9.992 13.840 1.00 46.69 78 VAL A C 1
ATOM 612 O O . VAL A 1 78 ? 26.758 -10.488 14.174 1.00 46.69 78 VAL A O 1
ATOM 615 N N . SER A 1 79 ? 28.210 -8.786 14.271 1.00 45.16 79 SER A N 1
ATOM 616 C CA . SER A 1 79 ? 27.369 -7.961 15.146 1.00 45.16 79 SER A CA 1
ATOM 617 C C . SER A 1 79 ? 26.146 -7.408 14.423 1.00 45.16 79 SER A C 1
ATOM 619 O O . SER A 1 79 ? 25.090 -7.421 15.015 1.00 45.16 79 SER A O 1
ATOM 621 N N . ILE A 1 80 ? 26.231 -6.999 13.156 1.00 50.41 80 ILE A N 1
ATOM 622 C CA . ILE A 1 80 ? 25.096 -6.640 12.291 1.00 50.41 80 ILE A CA 1
ATOM 623 C C . ILE A 1 80 ? 24.181 -7.860 12.148 1.00 50.41 80 ILE A C 1
ATOM 625 O O . ILE A 1 80 ? 22.986 -7.751 12.380 1.00 50.41 80 ILE A O 1
ATOM 629 N N . PHE A 1 81 ? 24.732 -9.046 11.894 1.00 47.09 81 PHE A N 1
ATOM 630 C CA . PHE A 1 81 ? 23.967 -10.294 11.854 1.00 47.09 81 PHE A CA 1
ATOM 631 C C . PHE A 1 81 ? 23.279 -10.600 13.192 1.00 47.09 81 PHE A C 1
ATOM 633 O O . PHE A 1 81 ? 22.096 -10.915 13.199 1.0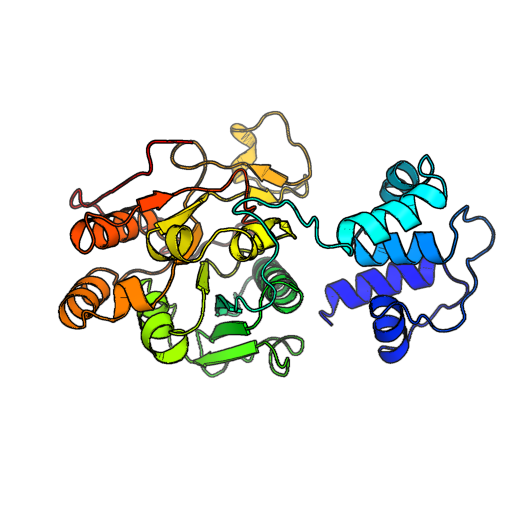0 47.09 81 PHE A O 1
ATOM 640 N N . LEU A 1 82 ? 23.955 -10.430 14.330 1.00 42.81 82 LEU A N 1
ATOM 641 C CA . LEU A 1 82 ? 23.333 -10.567 15.647 1.00 42.81 82 LEU A CA 1
ATOM 642 C C . LEU A 1 82 ? 22.363 -9.420 15.950 1.00 42.81 82 LEU A C 1
ATOM 644 O O . LEU A 1 82 ? 21.378 -9.662 16.616 1.00 42.81 82 LEU A O 1
ATOM 648 N N . PHE A 1 83 ? 22.551 -8.202 15.454 1.00 43.06 83 PHE A N 1
ATOM 649 C CA . PHE A 1 83 ? 21.699 -7.045 15.761 1.00 43.06 83 PHE A CA 1
ATOM 650 C C . PHE A 1 83 ? 20.449 -6.969 14.875 1.00 43.06 83 PHE A C 1
ATOM 652 O O . PHE A 1 83 ? 19.444 -6.405 15.295 1.00 43.06 83 PHE A O 1
ATOM 659 N N . PHE A 1 84 ? 20.502 -7.553 13.672 1.00 47.22 84 PHE A N 1
ATOM 660 C CA . PHE A 1 84 ? 19.353 -7.729 12.781 1.00 47.22 84 PHE A CA 1
ATOM 661 C C . PHE A 1 84 ? 18.586 -9.040 13.048 1.00 47.22 84 PHE A C 1
ATOM 663 O O . PHE A 1 84 ? 17.426 -9.124 12.658 1.00 47.22 84 PHE A O 1
ATOM 670 N N . TYR A 1 85 ? 19.182 -10.042 13.719 1.00 44.03 85 TYR A N 1
ATOM 671 C CA . TYR A 1 85 ? 18.513 -11.324 14.027 1.00 44.03 85 TYR A CA 1
ATOM 672 C C . TYR A 1 85 ? 18.390 -11.695 15.509 1.00 44.03 85 TYR A C 1
ATOM 674 O O . TYR A 1 85 ? 17.677 -12.649 15.820 1.00 44.03 85 TYR A O 1
ATOM 682 N N . THR A 1 86 ? 19.002 -10.970 16.448 1.00 39.56 86 THR A N 1
ATOM 683 C CA . THR A 1 86 ? 18.475 -10.964 17.818 1.00 39.56 86 THR A CA 1
ATOM 684 C C . THR A 1 86 ? 17.312 -9.984 17.817 1.00 39.56 86 THR A C 1
ATOM 686 O O . THR A 1 86 ? 17.520 -8.803 17.526 1.00 39.56 86 THR A O 1
ATOM 689 N N . PRO A 1 87 ? 16.074 -10.437 18.095 1.00 43.25 87 PRO A N 1
ATOM 690 C CA . PRO A 1 87 ? 14.990 -9.509 18.344 1.00 43.25 87 PRO A CA 1
ATOM 691 C C . PRO A 1 87 ? 15.499 -8.561 19.422 1.00 43.25 87 PRO A C 1
ATOM 693 O O . PRO A 1 87 ? 15.899 -9.010 20.500 1.00 43.25 87 PRO A O 1
ATOM 696 N N . ARG A 1 88 ? 15.538 -7.259 19.135 1.00 43.38 88 ARG A N 1
ATOM 697 C CA . ARG A 1 88 ? 15.655 -6.259 20.191 1.00 43.38 88 ARG A CA 1
ATOM 698 C C . ARG A 1 88 ? 14.459 -6.497 21.108 1.00 43.38 88 ARG A C 1
ATOM 700 O O . ARG A 1 88 ? 13.358 -6.024 20.838 1.00 43.38 88 ARG A O 1
ATOM 707 N N . PHE A 1 89 ? 14.670 -7.261 22.177 1.00 40.09 89 PHE A N 1
ATOM 708 C CA . PHE A 1 89 ? 13.757 -7.383 23.303 1.00 40.09 89 PHE A CA 1
ATOM 709 C C . PHE A 1 89 ? 13.804 -6.056 24.063 1.00 40.09 89 PHE A C 1
ATOM 711 O O . PHE A 1 89 ? 14.311 -5.959 25.176 1.00 40.09 89 PHE A O 1
ATOM 718 N N . LEU A 1 90 ? 13.333 -4.990 23.416 1.00 44.16 90 LEU A N 1
ATOM 719 C CA . LEU A 1 90 ? 12.956 -3.774 24.102 1.00 44.16 90 LEU A CA 1
ATOM 720 C C . LEU A 1 90 ? 11.678 -4.127 24.857 1.00 44.16 90 LEU A C 1
ATOM 722 O O . LEU A 1 90 ? 10.625 -4.338 24.262 1.00 44.16 90 LEU A O 1
ATOM 726 N N . THR A 1 91 ? 11.800 -4.258 26.173 1.00 41.22 91 THR A N 1
ATOM 727 C CA . THR A 1 91 ? 10.675 -4.360 27.100 1.00 41.22 91 THR A CA 1
ATOM 728 C C . THR A 1 91 ? 9.963 -3.008 27.125 1.00 41.22 91 THR A C 1
ATOM 730 O O . THR A 1 91 ? 10.242 -2.143 27.949 1.00 41.22 91 THR A O 1
ATOM 733 N N . GLY A 1 92 ? 9.107 -2.809 26.134 1.00 52.97 92 GLY A N 1
ATOM 734 C CA . GLY A 1 92 ? 8.243 -1.662 25.888 1.00 52.97 92 GLY A CA 1
ATOM 735 C C . GLY A 1 92 ? 7.350 -2.009 24.694 1.00 52.97 92 GLY A C 1
ATOM 736 O O . GLY A 1 92 ? 7.615 -3.002 24.019 1.00 52.97 92 GLY A O 1
ATOM 737 N N . ASP A 1 93 ? 6.305 -1.228 24.425 1.00 55.91 93 ASP A N 1
ATOM 738 C CA . ASP A 1 93 ? 5.253 -1.466 23.408 1.00 55.91 93 ASP A CA 1
ATOM 739 C C . ASP A 1 93 ? 5.721 -1.583 21.925 1.00 55.91 93 ASP A C 1
ATOM 741 O O . ASP A 1 93 ? 4.936 -1.371 21.003 1.00 55.91 93 ASP A O 1
ATOM 745 N N . GLY A 1 94 ? 6.988 -1.929 21.666 1.00 64.62 94 GLY A N 1
ATOM 746 C CA . GLY A 1 94 ? 7.611 -2.074 20.349 1.00 64.62 94 GLY A CA 1
ATOM 747 C C . GLY A 1 94 ? 8.396 -3.376 20.141 1.00 64.62 94 GLY A C 1
ATOM 748 O O . GLY A 1 94 ? 9.282 -3.409 19.288 1.00 64.62 94 GLY A O 1
ATOM 749 N N . ALA A 1 95 ? 8.123 -4.441 20.901 1.00 80.75 95 ALA A N 1
ATOM 750 C CA . ALA A 1 95 ? 8.723 -5.748 20.630 1.00 80.75 95 ALA A CA 1
ATOM 751 C C . ALA A 1 95 ? 8.245 -6.302 19.274 1.00 80.75 95 ALA A C 1
ATOM 753 O O . ALA A 1 95 ? 7.073 -6.181 18.915 1.00 80.75 95 ALA A O 1
ATOM 754 N N . PHE A 1 96 ? 9.144 -6.939 18.522 1.00 85.00 96 PHE A N 1
ATOM 755 C CA . PHE A 1 96 ? 8.792 -7.609 17.270 1.00 85.00 96 PHE A CA 1
ATOM 756 C C . PHE A 1 96 ? 7.798 -8.752 17.525 1.00 85.00 96 PHE A C 1
ATOM 758 O O . PHE A 1 96 ? 8.035 -9.614 18.374 1.00 85.00 96 PHE A O 1
ATOM 765 N N . ARG A 1 97 ? 6.680 -8.776 16.785 1.00 89.88 97 ARG A N 1
ATOM 766 C CA . ARG A 1 97 ? 5.614 -9.779 16.950 1.00 89.88 97 ARG A CA 1
ATOM 767 C C . ARG A 1 97 ? 5.481 -10.634 15.685 1.00 89.88 97 ARG A C 1
ATOM 769 O O . ARG A 1 97 ? 4.703 -10.284 14.798 1.00 89.88 97 ARG A O 1
ATOM 776 N N . PRO A 1 98 ? 6.178 -11.784 15.600 1.00 87.56 98 PRO A N 1
ATOM 777 C CA . PRO A 1 98 ? 6.205 -12.622 14.394 1.00 87.56 98 PRO A CA 1
ATOM 778 C C . PRO A 1 98 ? 4.845 -13.229 14.020 1.00 87.56 98 PRO A C 1
ATOM 780 O O . PRO A 1 98 ? 4.649 -13.648 12.884 1.00 87.56 98 PRO A O 1
ATOM 783 N N . ASN A 1 99 ? 3.903 -13.285 14.966 1.00 91.94 99 ASN A N 1
ATOM 784 C CA . ASN A 1 99 ? 2.564 -13.833 14.743 1.00 91.94 99 ASN A CA 1
ATOM 785 C C . ASN A 1 99 ? 1.620 -12.853 14.027 1.00 91.94 99 ASN A C 1
ATOM 787 O O . ASN A 1 99 ? 0.544 -13.257 13.586 1.00 91.94 99 ASN A O 1
ATOM 791 N N . VAL A 1 100 ? 1.999 -11.575 13.913 1.00 96.31 100 VAL A N 1
ATOM 792 C CA . VAL A 1 100 ? 1.217 -10.579 13.178 1.00 96.31 100 VAL A CA 1
ATOM 793 C C . VAL A 1 100 ? 1.271 -10.906 11.691 1.00 96.31 100 VAL A C 1
ATOM 795 O O . VAL A 1 100 ? 2.343 -10.993 11.097 1.00 96.31 100 VAL A O 1
ATOM 798 N N . LYS A 1 101 ? 0.098 -11.067 11.078 1.00 97.75 101 LYS A N 1
ATOM 799 C CA . LYS A 1 101 ? -0.023 -11.307 9.641 1.00 97.75 101 LYS A CA 1
ATOM 800 C C . LYS A 1 101 ? -0.284 -9.987 8.930 1.00 97.75 101 LYS A C 1
ATOM 802 O O . LYS A 1 101 ? -1.309 -9.355 9.182 1.00 97.75 101 LYS A O 1
ATOM 807 N N . ILE A 1 102 ? 0.613 -9.600 8.029 1.00 98.56 102 ILE A N 1
ATOM 808 C CA . ILE A 1 102 ? 0.412 -8.456 7.138 1.00 98.56 102 ILE A CA 1
ATOM 809 C C . ILE A 1 102 ? 0.091 -8.985 5.741 1.00 98.56 102 ILE A C 1
ATOM 811 O O . ILE A 1 102 ? 0.842 -9.801 5.196 1.00 98.56 102 ILE A O 1
ATOM 815 N N . ALA A 1 103 ? -1.026 -8.533 5.182 1.00 98.75 103 ALA A N 1
ATOM 816 C CA . ALA A 1 103 ? -1.390 -8.752 3.791 1.00 98.75 103 ALA A CA 1
ATOM 817 C C . ALA A 1 103 ? -1.289 -7.433 3.026 1.00 98.75 103 ALA A C 1
ATOM 819 O O . ALA A 1 103 ? -1.652 -6.376 3.543 1.00 98.75 103 ALA A O 1
ATOM 820 N N . PHE A 1 104 ? -0.796 -7.508 1.796 1.00 98.75 104 PHE A N 1
ATOM 821 C CA . PHE A 1 104 ? -0.736 -6.373 0.887 1.00 98.75 104 PHE A CA 1
ATOM 822 C C . PHE A 1 104 ? -1.697 -6.579 -0.280 1.00 98.75 104 PHE A C 1
ATOM 824 O O . PHE A 1 104 ? -1.751 -7.689 -0.803 1.00 98.75 104 PHE A O 1
ATOM 831 N N . ILE A 1 105 ? -2.417 -5.542 -0.702 1.00 98.81 105 ILE A N 1
ATOM 832 C CA . ILE A 1 105 ? -3.296 -5.560 -1.875 1.00 98.81 105 ILE A CA 1
ATOM 833 C C . ILE A 1 105 ? -2.818 -4.509 -2.876 1.00 98.81 105 ILE A C 1
ATOM 835 O O . ILE A 1 105 ? -2.589 -3.354 -2.522 1.00 98.81 105 ILE A O 1
ATOM 839 N N . THR A 1 106 ? -2.705 -4.892 -4.141 1.00 98.12 106 THR A N 1
ATOM 840 C CA . THR A 1 106 ? -2.436 -3.965 -5.247 1.00 98.12 106 THR A CA 1
ATOM 841 C C . THR A 1 106 ? -3.142 -4.412 -6.516 1.00 98.12 106 THR A C 1
ATOM 843 O O . THR A 1 106 ? -3.684 -5.517 -6.553 1.00 98.12 106 THR A O 1
ATOM 846 N N . SER A 1 107 ? -3.155 -3.567 -7.544 1.00 96.44 107 SER A N 1
ATOM 847 C CA . SER A 1 107 ? -3.636 -3.951 -8.869 1.00 96.44 107 SER A CA 1
ATOM 848 C C . SER A 1 107 ? -2.483 -4.313 -9.796 1.00 96.44 107 SER A C 1
ATOM 850 O O . SER A 1 107 ? -1.351 -3.857 -9.619 1.00 96.44 107 SER A O 1
ATOM 852 N N . TYR A 1 108 ? -2.769 -5.154 -10.783 1.00 96.00 108 TYR A N 1
ATOM 853 C CA . TYR A 1 108 ? -1.840 -5.453 -11.861 1.00 96.00 108 TYR A CA 1
ATOM 854 C C . TYR A 1 108 ? -2.532 -5.302 -13.205 1.00 96.00 108 TYR A C 1
ATOM 856 O O . TYR A 1 108 ? -3.609 -5.850 -13.442 1.00 96.00 108 TYR A O 1
ATOM 864 N N . PHE A 1 109 ? -1.863 -4.574 -14.087 1.00 94.06 109 PHE A N 1
ATOM 865 C CA . PHE A 1 109 ? -2.237 -4.406 -15.476 1.00 94.06 109 PHE A CA 1
ATOM 866 C C . PHE A 1 109 ? -0.964 -4.327 -16.308 1.00 94.06 109 PHE A C 1
ATOM 868 O O . PHE A 1 109 ? 0.082 -3.881 -15.829 1.00 94.06 109 PHE A O 1
ATOM 875 N N . LYS A 1 110 ? -1.060 -4.728 -17.572 1.00 91.12 110 LYS A N 1
ATOM 876 C CA . LYS A 1 110 ? 0.031 -4.597 -18.529 1.00 91.12 110 LYS A CA 1
ATOM 877 C C . LYS A 1 110 ? -0.135 -3.300 -19.328 1.00 91.12 110 LYS A C 1
ATOM 879 O O . LYS A 1 110 ? -0.991 -3.246 -20.214 1.00 91.12 110 LYS A O 1
ATOM 8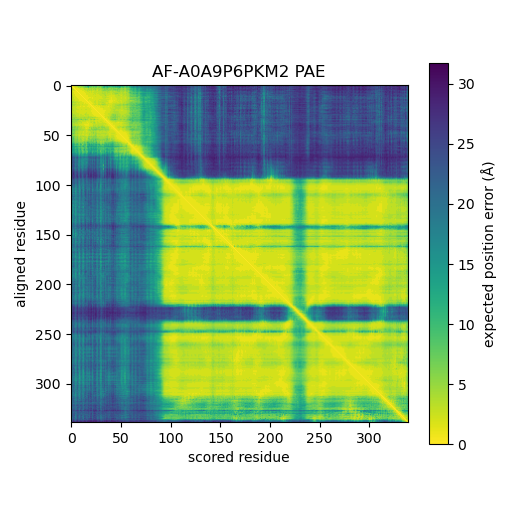84 N N . PRO A 1 111 ? 0.637 -2.241 -19.032 1.00 89.94 111 PRO A N 1
ATOM 885 C CA . PRO A 1 111 ? 0.607 -1.015 -19.822 1.00 89.94 111 PRO A CA 1
ATOM 886 C C . PRO A 1 111 ? 1.136 -1.274 -21.240 1.00 89.94 111 PRO A C 1
ATOM 888 O O . PRO A 1 111 ? 1.916 -2.197 -21.472 1.00 89.94 111 PRO A O 1
ATOM 891 N N . GLY A 1 112 ? 0.754 -0.414 -22.188 1.00 89.56 112 GLY A N 1
ATOM 892 C CA . GLY A 1 112 ? 1.364 -0.407 -23.524 1.00 89.56 112 GLY A CA 1
ATOM 893 C C . GLY A 1 112 ? 2.815 0.094 -23.527 1.00 89.56 112 GLY A C 1
ATOM 894 O O . GLY A 1 112 ? 3.556 -0.182 -24.465 1.00 89.56 112 GLY A O 1
ATOM 895 N N . ASP A 1 113 ? 3.220 0.812 -22.476 1.00 90.31 113 ASP A N 1
ATOM 896 C CA . ASP A 1 113 ? 4.572 1.333 -22.296 1.00 90.31 113 ASP A CA 1
ATOM 897 C C . ASP A 1 113 ? 5.473 0.329 -21.556 1.00 90.31 113 ASP A C 1
ATOM 899 O O . ASP A 1 113 ? 5.161 -0.122 -20.451 1.00 90.31 113 ASP A O 1
ATOM 903 N N . ALA A 1 114 ? 6.612 -0.014 -22.163 1.00 89.75 114 ALA A N 1
ATOM 904 C CA . ALA A 1 114 ? 7.521 -1.029 -21.634 1.00 89.75 114 ALA A CA 1
ATOM 905 C C . ALA A 1 114 ? 8.205 -0.590 -20.330 1.00 89.75 114 ALA A C 1
ATOM 907 O O . ALA A 1 114 ? 8.390 -1.416 -19.435 1.00 89.75 114 ALA A O 1
ATOM 908 N N . GLN A 1 115 ? 8.541 0.698 -20.197 1.00 87.50 115 GLN A N 1
ATOM 909 C CA . GLN A 1 115 ? 9.147 1.229 -18.976 1.00 87.50 115 GLN A CA 1
ATOM 910 C C . GLN A 1 115 ? 8.155 1.151 -17.812 1.00 87.50 115 GLN A C 1
ATOM 912 O O . GLN A 1 115 ? 8.488 0.626 -16.752 1.00 87.50 115 GLN A O 1
ATOM 917 N N . ARG A 1 116 ? 6.902 1.559 -18.033 1.00 89.88 116 ARG A N 1
ATOM 918 C CA . ARG A 1 116 ? 5.826 1.428 -17.049 1.00 89.88 116 ARG A CA 1
ATOM 919 C C . ARG A 1 116 ? 5.563 -0.029 -16.669 1.00 89.88 116 ARG A C 1
ATOM 921 O O . ARG A 1 116 ? 5.289 -0.311 -15.506 1.00 89.88 116 ARG A O 1
ATOM 928 N N . SER A 1 117 ? 5.659 -0.959 -17.622 1.00 91.06 117 SER A N 1
ATOM 929 C CA . SER A 1 117 ? 5.531 -2.394 -17.333 1.00 91.06 117 SER A CA 1
ATOM 930 C C . SER A 1 117 ? 6.648 -2.863 -16.401 1.00 91.06 117 SER A C 1
ATOM 932 O O . SER A 1 117 ? 6.378 -3.557 -15.425 1.00 91.06 117 SER A O 1
ATOM 934 N N . ALA A 1 118 ? 7.889 -2.446 -16.668 1.00 87.81 118 ALA A N 1
ATOM 935 C CA . ALA A 1 118 ? 9.037 -2.794 -15.839 1.00 87.81 118 ALA A CA 1
ATOM 936 C C . ALA A 1 118 ? 8.920 -2.224 -14.414 1.00 87.81 118 ALA A C 1
ATOM 938 O O . ALA A 1 118 ? 9.225 -2.929 -13.456 1.00 87.81 118 ALA A O 1
ATOM 939 N N . GLU A 1 119 ? 8.428 -0.991 -14.253 1.00 88.88 119 GLU A N 1
ATOM 940 C CA . GLU A 1 119 ? 8.163 -0.388 -12.936 1.00 88.88 119 GLU A CA 1
ATOM 941 C C . GLU A 1 119 ? 7.195 -1.229 -12.101 1.00 88.88 119 GLU A C 1
ATOM 943 O O . GLU A 1 119 ? 7.477 -1.556 -10.946 1.00 88.88 119 GLU A O 1
ATOM 948 N N . ILE A 1 120 ? 6.057 -1.604 -12.693 1.00 93.62 120 ILE A N 1
ATOM 949 C CA . ILE A 1 120 ? 5.024 -2.400 -12.022 1.00 93.62 120 ILE A CA 1
ATOM 950 C C . ILE A 1 120 ? 5.581 -3.780 -11.650 1.00 93.62 120 ILE A C 1
ATOM 952 O O . ILE A 1 120 ? 5.397 -4.241 -10.521 1.00 93.62 120 ILE A O 1
ATOM 956 N N . ASP A 1 121 ? 6.319 -4.421 -12.560 1.00 91.81 121 ASP A N 1
ATOM 957 C CA . ASP A 1 121 ? 6.933 -5.725 -12.309 1.00 91.81 121 ASP A CA 1
ATOM 958 C C . ASP A 1 121 ? 7.981 -5.659 -11.182 1.00 91.81 121 ASP A C 1
ATOM 960 O O . ASP A 1 121 ? 8.038 -6.555 -10.335 1.00 91.81 121 ASP A O 1
ATOM 964 N N . VAL A 1 122 ? 8.788 -4.593 -11.115 1.00 90.50 122 VAL A N 1
ATOM 965 C CA . VAL A 1 122 ? 9.772 -4.377 -10.038 1.00 90.50 122 VAL A CA 1
ATOM 966 C C . VAL A 1 122 ? 9.085 -4.157 -8.691 1.00 90.50 122 VAL A C 1
ATOM 968 O O . VAL A 1 122 ? 9.514 -4.746 -7.687 1.00 90.50 122 VAL A O 1
ATOM 971 N N . CYS A 1 123 ? 8.017 -3.361 -8.653 1.00 93.38 123 CYS A N 1
ATOM 972 C CA . CYS A 1 123 ? 7.227 -3.141 -7.444 1.00 93.38 123 CYS A CA 1
ATOM 973 C C . CYS A 1 123 ? 6.605 -4.452 -6.952 1.00 93.38 123 CYS A C 1
ATOM 975 O O . CYS A 1 123 ? 6.844 -4.855 -5.809 1.00 93.38 123 CYS A O 1
ATOM 977 N N . LEU A 1 124 ? 5.916 -5.191 -7.829 1.00 95.31 124 LEU A N 1
ATOM 978 C CA . LEU A 1 124 ? 5.311 -6.480 -7.489 1.00 95.31 124 LEU A CA 1
ATOM 979 C C . LEU A 1 124 ? 6.358 -7.496 -7.018 1.00 95.31 124 LEU A C 1
ATOM 981 O O . LEU A 1 124 ? 6.176 -8.152 -5.991 1.00 95.31 124 LEU A O 1
ATOM 985 N N . ALA A 1 125 ? 7.491 -7.603 -7.714 1.00 92.50 125 ALA A N 1
ATOM 986 C CA . ALA A 1 125 ? 8.590 -8.474 -7.310 1.00 92.50 125 ALA A CA 1
ATOM 987 C C . ALA A 1 125 ? 9.145 -8.115 -5.925 1.00 92.50 125 ALA A C 1
ATOM 989 O O . ALA A 1 125 ? 9.521 -9.002 -5.153 1.00 92.50 125 ALA A O 1
ATOM 990 N N . SER A 1 126 ? 9.227 -6.824 -5.607 1.00 92.75 126 SER A N 1
ATOM 991 C CA . SER A 1 126 ? 9.726 -6.341 -4.318 1.00 92.75 126 SER A CA 1
ATOM 992 C C . SER A 1 126 ? 8.745 -6.618 -3.183 1.00 92.75 126 SER A C 1
ATOM 994 O O . SER A 1 126 ? 9.174 -7.047 -2.114 1.00 92.75 126 SER A O 1
ATOM 996 N N . LEU A 1 127 ? 7.442 -6.492 -3.432 1.00 94.81 127 LEU A N 1
ATOM 997 C CA . LEU A 1 127 ? 6.392 -6.879 -2.488 1.00 94.81 127 LEU A CA 1
ATOM 998 C C . LEU A 1 127 ? 6.402 -8.388 -2.217 1.00 94.81 127 LEU A C 1
ATOM 1000 O O . LEU A 1 127 ? 6.435 -8.811 -1.064 1.00 94.81 127 LEU A O 1
ATOM 1004 N N . VAL A 1 128 ? 6.454 -9.213 -3.267 1.00 93.62 128 VAL A N 1
ATOM 1005 C CA . VAL A 1 128 ? 6.513 -10.681 -3.144 1.00 93.62 128 VAL A CA 1
ATOM 1006 C C . VAL A 1 128 ? 7.746 -11.130 -2.348 1.00 93.62 128 VAL A C 1
ATOM 1008 O O . VAL A 1 128 ? 7.665 -12.064 -1.545 1.00 93.62 128 VAL A O 1
ATOM 1011 N N . ALA A 1 129 ? 8.877 -10.445 -2.533 1.00 92.06 129 ALA A N 1
ATOM 1012 C CA . ALA A 1 129 ? 10.119 -10.715 -1.815 1.00 92.06 129 ALA A CA 1
ATOM 1013 C C . ALA A 1 129 ? 10.148 -10.163 -0.377 1.00 92.06 129 ALA A C 1
ATOM 1015 O O . ALA A 1 129 ? 11.021 -10.561 0.394 1.00 92.06 129 ALA A O 1
ATOM 1016 N N . ASN A 1 130 ? 9.230 -9.271 0.010 1.00 93.06 130 ASN A N 1
ATOM 1017 C CA . ASN A 1 130 ? 9.270 -8.638 1.326 1.00 93.06 130 ASN A CA 1
ATOM 1018 C C . ASN A 1 130 ? 8.996 -9.681 2.437 1.00 93.06 130 ASN A C 1
ATOM 1020 O O . ASN A 1 130 ? 7.974 -10.380 2.392 1.00 93.06 130 ASN A O 1
ATOM 1024 N N . PRO A 1 131 ? 9.889 -9.832 3.435 1.00 92.81 131 PRO A N 1
ATOM 1025 C CA . PRO A 1 131 ? 9.758 -10.870 4.457 1.00 92.81 131 PRO A CA 1
ATOM 1026 C C . PRO A 1 131 ? 8.607 -10.609 5.436 1.00 92.81 131 PRO A C 1
ATOM 1028 O O . PRO A 1 131 ? 8.064 -11.567 5.983 1.00 92.81 131 PRO A O 1
ATOM 1031 N N . PHE A 1 132 ? 8.198 -9.351 5.612 1.00 96.00 132 PHE A N 1
ATOM 1032 C CA . PHE A 1 132 ? 7.145 -8.952 6.550 1.00 96.00 132 PHE A CA 1
ATOM 1033 C C . PHE A 1 132 ? 5.735 -9.145 5.980 1.00 96.00 132 PHE A C 1
ATOM 1035 O O . PHE A 1 132 ? 4.760 -9.190 6.728 1.00 96.00 132 PHE A O 1
ATOM 1042 N N . LEU A 1 133 ? 5.617 -9.317 4.659 1.00 96.94 133 LEU A N 1
ATOM 1043 C CA . LEU A 1 133 ? 4.357 -9.652 4.005 1.00 96.94 133 LEU A CA 1
ATOM 1044 C C . LEU A 1 133 ? 4.127 -11.163 4.033 1.00 96.94 133 LEU A C 1
ATOM 1046 O O . LEU A 1 133 ? 4.908 -11.956 3.488 1.00 96.94 133 LEU A O 1
ATOM 1050 N N . LYS A 1 134 ? 3.012 -11.561 4.653 1.00 98.19 134 LYS A N 1
ATOM 1051 C CA . LYS A 1 134 ? 2.546 -12.948 4.667 1.00 98.19 134 LYS A CA 1
ATOM 1052 C C . LYS A 1 134 ? 1.892 -13.315 3.339 1.00 98.19 134 LYS A C 1
ATOM 1054 O O . LYS A 1 134 ? 2.101 -14.429 2.856 1.00 98.19 134 LYS A O 1
ATOM 1059 N N . GLN A 1 135 ? 1.119 -12.389 2.772 1.00 98.38 135 GLN A N 1
ATOM 1060 C CA . GLN A 1 135 ? 0.399 -12.551 1.511 1.00 98.38 135 GLN A CA 1
ATOM 1061 C C . GLN A 1 135 ? 0.439 -11.257 0.688 1.00 98.38 135 GLN A C 1
ATOM 1063 O O . GLN A 1 135 ? 0.463 -10.159 1.245 1.00 98.38 135 GLN A O 1
ATOM 1068 N N . VAL A 1 136 ? 0.441 -11.408 -0.636 1.00 98.62 136 VAL A N 1
ATOM 1069 C CA . VAL A 1 136 ? 0.329 -10.332 -1.626 1.00 98.62 136 VAL A CA 1
ATOM 1070 C C . VAL A 1 136 ? -0.852 -10.667 -2.530 1.00 98.62 136 VAL A C 1
ATOM 1072 O O . VAL A 1 136 ? -0.806 -11.631 -3.291 1.00 98.62 136 VAL A O 1
ATOM 1075 N N . HIS A 1 137 ? -1.921 -9.896 -2.411 1.00 98.62 137 HIS A N 1
ATOM 1076 C CA . HIS A 1 137 ? -3.148 -10.032 -3.176 1.00 98.62 137 HIS A CA 1
ATOM 1077 C C . HIS A 1 137 ? -3.090 -9.088 -4.368 1.00 98.62 137 HIS A C 1
ATOM 1079 O O . HIS A 1 137 ? -2.863 -7.889 -4.210 1.00 98.62 137 HIS A O 1
ATOM 1085 N N . VAL A 1 138 ? -3.260 -9.639 -5.562 1.00 98.19 138 VAL A N 1
ATOM 1086 C CA . VAL A 1 138 ? -3.115 -8.900 -6.809 1.00 98.19 138 VAL A CA 1
ATOM 1087 C C . VAL A 1 138 ? -4.449 -8.907 -7.537 1.00 98.19 138 VAL A C 1
ATOM 1089 O O . VAL A 1 138 ? -4.913 -9.960 -7.977 1.00 98.19 138 VAL A O 1
ATOM 1092 N N . LEU A 1 139 ? -5.060 -7.728 -7.624 1.00 97.69 139 LEU A N 1
ATOM 1093 C CA . LEU A 1 139 ? -6.286 -7.484 -8.369 1.00 97.69 139 LEU A CA 1
ATOM 1094 C C . LEU A 1 139 ? -5.924 -7.303 -9.849 1.00 97.69 139 LEU A C 1
ATOM 109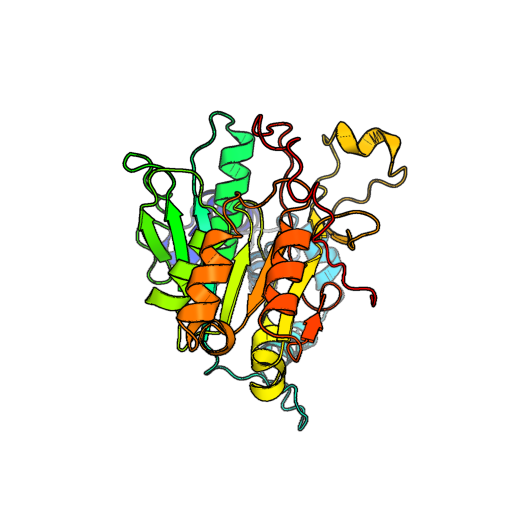6 O O . LEU A 1 139 ? -5.400 -6.263 -10.245 1.00 97.69 139 LEU A O 1
ATOM 1100 N N . VAL A 1 140 ? -6.134 -8.337 -10.657 1.00 95.75 140 VAL A N 1
ATOM 1101 C CA . VAL A 1 140 ? -5.742 -8.360 -12.073 1.00 95.75 140 VAL A CA 1
ATOM 1102 C C . VAL A 1 140 ? -6.832 -7.716 -12.915 1.00 95.75 140 VAL A C 1
ATOM 1104 O O . VAL A 1 140 ? -7.949 -8.220 -12.919 1.00 95.75 140 VAL A O 1
ATOM 1107 N N . GLU A 1 141 ? -6.501 -6.637 -13.630 1.00 92.38 141 GLU A N 1
ATOM 1108 C CA . GLU A 1 141 ? -7.471 -5.761 -14.315 1.00 92.38 141 GLU A CA 1
ATOM 1109 C C . GLU A 1 141 ? -8.110 -6.371 -15.583 1.00 92.38 141 GLU A C 1
ATOM 1111 O O . GLU A 1 141 ? -9.089 -5.838 -16.110 1.00 92.38 141 GLU A O 1
ATOM 1116 N N . ALA A 1 142 ? -7.577 -7.484 -16.097 1.00 85.50 142 ALA A N 1
ATOM 1117 C CA . ALA A 1 142 ? -8.087 -8.141 -17.298 1.00 85.50 142 ALA A CA 1
ATOM 1118 C C . ALA A 1 142 ? -7.825 -9.655 -17.302 1.00 85.50 142 ALA A C 1
ATOM 1120 O O . ALA A 1 142 ? -6.770 -10.129 -16.891 1.00 85.50 142 ALA A O 1
ATOM 1121 N N . LYS A 1 143 ? -8.788 -10.432 -17.814 1.00 71.06 143 LYS A N 1
ATOM 1122 C CA . LYS A 1 143 ? -8.760 -11.908 -17.769 1.00 71.06 143 LYS A CA 1
ATOM 1123 C C . LYS A 1 143 ? -7.635 -12.526 -18.607 1.00 71.06 143 LYS A C 1
ATOM 1125 O O . LYS A 1 143 ? -7.210 -13.644 -18.340 1.00 71.06 143 LYS A O 1
ATOM 1130 N N . ASP A 1 144 ? -7.192 -11.821 -19.636 1.00 80.75 144 ASP A N 1
ATOM 1131 C CA . ASP A 1 144 ? -6.149 -12.223 -20.576 1.00 80.75 144 ASP A CA 1
ATOM 1132 C C . ASP A 1 144 ? -4.756 -11.689 -20.201 1.00 80.75 144 ASP A C 1
ATOM 1134 O O . ASP A 1 144 ? -3.804 -11.863 -20.961 1.00 80.75 144 ASP A O 1
ATOM 1138 N N . GLN A 1 145 ? -4.614 -11.079 -19.019 1.00 84.25 145 GLN A N 1
ATOM 1139 C CA . GLN A 1 145 ? -3.343 -10.570 -18.511 1.00 84.25 145 GLN A CA 1
ATOM 1140 C C . GLN A 1 145 ? -2.840 -11.440 -17.356 1.00 84.25 145 GLN A C 1
ATOM 1142 O O . GLN A 1 145 ? -3.125 -11.144 -16.197 1.00 84.25 145 GLN A O 1
ATOM 1147 N N . PRO A 1 146 ? -2.084 -12.517 -17.639 1.00 89.88 146 PRO A N 1
ATOM 1148 C CA . PRO A 1 146 ? -1.504 -13.315 -16.575 1.00 89.88 146 PRO A CA 1
ATOM 1149 C C . PRO A 1 146 ? -0.484 -12.487 -15.792 1.00 89.88 146 PRO A C 1
ATOM 1151 O O . PRO A 1 146 ? 0.246 -11.667 -16.360 1.00 89.88 146 PRO A O 1
ATOM 1154 N N . LEU A 1 147 ? -0.387 -12.759 -14.492 1.00 93.81 147 LEU A N 1
ATOM 1155 C CA . LEU A 1 147 ? 0.708 -12.242 -13.682 1.00 93.81 147 LEU A CA 1
ATOM 1156 C C . LEU A 1 147 ? 2.068 -12.696 -14.246 1.00 93.81 147 LEU A C 1
ATOM 1158 O O . LEU A 1 147 ? 2.172 -13.785 -14.823 1.00 93.81 147 LEU A O 1
ATOM 1162 N N . PRO A 1 148 ? 3.146 -11.924 -14.022 1.00 91.75 148 PRO A N 1
ATOM 1163 C CA . PRO A 1 148 ? 4.496 -12.361 -14.340 1.00 91.75 148 PRO A CA 1
ATOM 1164 C C . PRO A 1 148 ? 4.815 -13.707 -13.689 1.00 91.75 148 PRO A C 1
ATOM 1166 O O . PRO A 1 148 ? 4.375 -13.993 -12.571 1.00 91.75 148 PRO A O 1
ATOM 1169 N N . SER A 1 149 ? 5.653 -14.517 -14.339 1.00 92.31 149 SER A N 1
ATOM 1170 C CA . SER A 1 149 ? 5.994 -15.872 -13.874 1.00 92.31 149 SER A CA 1
ATOM 1171 C C . SER A 1 149 ? 6.542 -15.910 -12.442 1.00 92.31 149 SER A C 1
ATOM 1173 O O . SER A 1 149 ? 6.279 -16.856 -11.700 1.00 92.31 149 SER A O 1
ATOM 1175 N N . PHE A 1 150 ? 7.252 -14.859 -12.012 1.00 87.88 150 PHE A N 1
ATOM 1176 C CA . PHE A 1 150 ? 7.770 -14.750 -10.647 1.00 87.88 150 PHE A CA 1
ATOM 1177 C C . PHE A 1 150 ? 6.670 -14.603 -9.581 1.00 87.88 150 PHE A C 1
ATOM 1179 O O . PHE A 1 150 ? 6.946 -14.860 -8.409 1.00 87.88 150 PHE A O 1
AT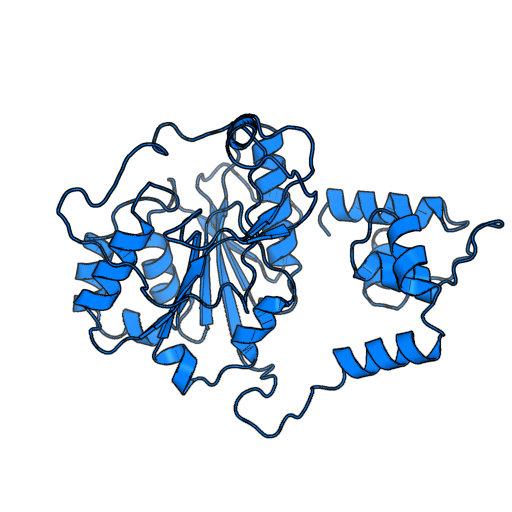OM 1186 N N . ALA A 1 151 ? 5.465 -14.173 -9.967 1.00 92.56 151 ALA A N 1
ATOM 1187 C CA . ALA A 1 151 ? 4.328 -13.929 -9.085 1.00 92.56 151 ALA A CA 1
ATOM 1188 C C . ALA A 1 151 ? 3.218 -14.978 -9.252 1.00 92.56 151 ALA A C 1
ATOM 1190 O O . ALA A 1 151 ? 2.686 -15.424 -8.237 1.00 92.56 151 ALA A O 1
ATOM 1191 N N . ALA A 1 152 ? 2.913 -15.409 -10.483 1.00 92.44 152 ALA A N 1
ATOM 1192 C CA . ALA A 1 152 ? 1.775 -16.278 -10.817 1.00 92.44 152 ALA A CA 1
ATOM 1193 C C . ALA A 1 152 ? 1.714 -17.593 -10.015 1.00 92.44 152 ALA A C 1
ATOM 1195 O O . ALA A 1 152 ? 0.637 -18.102 -9.714 1.00 92.44 152 ALA A O 1
ATOM 1196 N N . HIS A 1 153 ? 2.869 -18.146 -9.637 1.00 90.81 153 HIS A N 1
ATOM 1197 C CA . HIS A 1 153 ? 2.958 -19.412 -8.894 1.00 90.81 153 HIS A CA 1
ATOM 1198 C C . HIS A 1 153 ? 3.609 -19.262 -7.519 1.00 90.81 153 HIS A C 1
ATOM 1200 O O . HIS A 1 153 ? 3.949 -20.250 -6.867 1.00 90.81 153 HIS A O 1
ATOM 1206 N N . HIS A 1 154 ? 3.811 -18.028 -7.062 1.00 95.25 154 HIS A N 1
ATOM 1207 C CA . HIS A 1 154 ? 4.465 -17.803 -5.788 1.00 95.25 154 HIS A CA 1
ATOM 1208 C C . HIS A 1 154 ? 3.489 -18.070 -4.628 1.00 95.25 154 HIS A C 1
ATOM 1210 O O . HIS A 1 154 ? 2.373 -17.553 -4.638 1.00 95.25 154 HIS A O 1
ATOM 1216 N N . PRO A 1 155 ? 3.883 -18.807 -3.570 1.00 96.12 155 PRO A N 1
ATOM 1217 C CA . PRO A 1 155 ? 2.964 -19.205 -2.496 1.00 96.12 155 PRO A CA 1
ATOM 1218 C C . PRO A 1 155 ? 2.367 -18.026 -1.710 1.00 96.12 155 PRO A C 1
ATOM 1220 O O . PRO A 1 155 ? 1.260 -18.144 -1.174 1.00 96.12 155 PRO A O 1
ATOM 1223 N N . LYS A 1 156 ? 3.081 -16.889 -1.650 1.00 96.25 156 LYS A N 1
ATOM 1224 C CA . LYS A 1 156 ? 2.575 -15.639 -1.051 1.00 96.25 156 LYS A CA 1
ATOM 1225 C C . LYS A 1 156 ? 1.566 -14.906 -1.935 1.00 96.25 156 LYS A C 1
ATOM 1227 O O . LYS A 1 156 ? 0.817 -14.093 -1.407 1.00 96.25 156 LYS A O 1
ATOM 1232 N N . THR A 1 157 ? 1.551 -15.158 -3.240 1.00 98.06 157 THR A N 1
ATOM 1233 C CA . THR A 1 157 ? 0.699 -14.419 -4.171 1.00 98.06 157 THR A CA 1
ATOM 1234 C C . THR A 1 157 ? -0.700 -15.023 -4.201 1.00 98.06 157 THR A C 1
ATOM 1236 O O . THR A 1 157 ? -0.868 -16.248 -4.196 1.00 98.06 157 THR A O 1
ATOM 1239 N N . LYS A 1 158 ? -1.713 -14.157 -4.200 1.00 98.06 158 LYS A N 1
ATOM 1240 C CA . LYS A 1 158 ? -3.125 -14.498 -4.371 1.00 98.06 158 LYS A CA 1
ATOM 1241 C C . LYS A 1 158 ? -3.695 -13.626 -5.474 1.00 98.06 158 LYS A C 1
ATOM 1243 O O . LYS A 1 158 ? -3.744 -12.411 -5.343 1.00 98.06 158 LYS A O 1
ATOM 1248 N N . GLU A 1 159 ? -4.088 -14.250 -6.568 1.00 96.12 159 GLU A N 1
ATOM 1249 C CA . GLU A 1 159 ? -4.684 -13.550 -7.697 1.00 96.12 159 GLU A CA 1
ATOM 1250 C C . GLU A 1 159 ? -6.194 -13.416 -7.493 1.00 96.12 159 GLU A C 1
ATOM 1252 O O . GLU A 1 159 ? -6.854 -14.367 -7.066 1.00 96.12 159 GLU A O 1
ATOM 1257 N N . ALA A 1 160 ? -6.740 -12.244 -7.802 1.00 95.56 160 ALA A N 1
ATOM 1258 C CA . ALA A 1 160 ? -8.173 -12.027 -7.908 1.00 95.56 160 ALA A CA 1
ATOM 1259 C C . ALA A 1 160 ? -8.465 -11.230 -9.177 1.00 95.56 160 ALA A C 1
ATOM 1261 O O . ALA A 1 160 ? -7.925 -10.147 -9.379 1.00 95.56 160 ALA A O 1
ATOM 1262 N N . LEU A 1 161 ? -9.314 -11.773 -10.042 1.00 93.81 161 LEU A N 1
ATOM 1263 C CA . LEU A 1 161 ? -9.684 -11.110 -11.283 1.00 93.81 161 LEU A CA 1
ATOM 1264 C C . LEU A 1 161 ? -10.670 -9.971 -10.996 1.00 93.81 161 LEU A C 1
ATOM 1266 O O . LEU A 1 161 ? -11.747 -10.212 -10.452 1.00 93.81 161 LEU A O 1
ATOM 1270 N N . ILE A 1 162 ? -10.327 -8.760 -11.428 1.00 88.88 162 ILE A N 1
ATOM 1271 C CA . ILE A 1 162 ? -11.213 -7.600 -11.460 1.00 88.88 162 ILE A CA 1
ATOM 1272 C C . ILE A 1 162 ? -11.255 -7.113 -12.907 1.00 88.88 162 ILE A C 1
ATOM 1274 O O . ILE A 1 162 ? -10.247 -6.750 -13.477 1.00 88.88 162 ILE A O 1
ATOM 1278 N N . THR A 1 163 ? -12.392 -7.185 -13.592 1.00 83.44 163 THR A N 1
ATOM 1279 C CA . THR A 1 163 ? -12.441 -6.998 -15.063 1.00 83.44 163 THR A CA 1
ATOM 1280 C C . THR A 1 163 ? -12.279 -5.541 -15.530 1.00 83.44 163 THR A C 1
ATOM 1282 O O . THR A 1 163 ? -12.628 -5.211 -16.663 1.00 83.44 163 THR A O 1
ATOM 1285 N N . SER A 1 164 ? -11.828 -4.656 -14.644 1.00 89.94 164 SER A N 1
ATOM 1286 C CA . SER A 1 164 ? -11.582 -3.233 -14.865 1.00 89.94 164 SER A CA 1
ATOM 1287 C C . SER A 1 164 ? -10.605 -2.707 -13.814 1.00 89.94 164 SER A C 1
ATOM 1289 O O . SER A 1 164 ? -10.375 -3.364 -12.799 1.00 89.94 164 SER A O 1
ATOM 1291 N N . ARG A 1 165 ? -10.085 -1.488 -14.005 1.00 91.00 165 ARG A N 1
ATOM 1292 C CA . ARG A 1 165 ? -9.259 -0.820 -12.991 1.00 91.00 165 ARG A CA 1
ATOM 1293 C C . ARG A 1 165 ? -10.007 -0.750 -11.652 1.00 91.00 165 ARG A C 1
ATOM 1295 O O . ARG A 1 165 ? -11.122 -0.223 -11.639 1.00 91.00 165 ARG A O 1
ATOM 1302 N N . PRO A 1 166 ? -9.427 -1.250 -10.546 1.00 94.81 166 PRO A N 1
ATOM 1303 C CA . PRO A 1 166 ? -10.125 -1.307 -9.275 1.00 94.81 166 PRO A CA 1
ATOM 1304 C C . PRO A 1 166 ? -10.391 0.086 -8.718 1.00 94.81 166 PRO A C 1
ATOM 1306 O O . PRO A 1 166 ? -9.539 0.985 -8.731 1.00 94.81 166 PRO A O 1
ATOM 1309 N N . LEU A 1 167 ? -11.594 0.235 -8.191 1.00 95.38 167 LEU A N 1
ATOM 1310 C CA . LEU A 1 167 ? -12.029 1.356 -7.388 1.00 95.38 167 LEU A CA 1
ATOM 1311 C C . LEU A 1 167 ? -11.468 1.219 -5.971 1.00 95.38 167 LEU A C 1
ATOM 1313 O O . LEU A 1 167 ? -11.137 0.135 -5.497 1.00 95.38 167 LEU A O 1
ATOM 1317 N N . MET A 1 168 ? -11.403 2.334 -5.254 1.00 95.88 168 MET A N 1
ATOM 1318 C CA . MET A 1 168 ? -11.050 2.384 -3.840 1.00 95.88 168 MET A CA 1
ATOM 1319 C C . MET A 1 168 ? -11.960 1.464 -3.012 1.00 95.88 168 MET A C 1
ATOM 1321 O O . MET A 1 168 ? -11.499 0.781 -2.095 1.00 95.88 168 MET A O 1
ATOM 1325 N N . SER A 1 169 ? -13.245 1.409 -3.367 1.00 96.62 169 SER A N 1
ATOM 1326 C CA . SER A 1 169 ? -14.214 0.487 -2.783 1.00 96.62 169 SER A CA 1
ATOM 1327 C C . SER A 1 169 ? -13.833 -0.984 -2.955 1.00 96.62 169 SER A C 1
ATOM 1329 O O . SER A 1 169 ? -14.040 -1.751 -2.017 1.00 96.62 169 SER A O 1
ATOM 1331 N N . ASP A 1 170 ? -13.233 -1.375 -4.081 1.00 97.62 170 ASP A N 1
ATOM 1332 C CA . ASP A 1 170 ? -12.846 -2.764 -4.340 1.00 97.62 170 ASP A CA 1
ATOM 1333 C C . ASP A 1 170 ? -11.747 -3.224 -3.379 1.00 97.62 170 ASP A C 1
ATOM 1335 O O . ASP A 1 170 ? -11.828 -4.322 -2.835 1.00 97.62 170 ASP A O 1
ATOM 1339 N N . PHE A 1 171 ? -10.761 -2.371 -3.080 1.00 98.00 171 PHE A N 1
ATOM 1340 C CA . PHE A 1 171 ? -9.716 -2.688 -2.097 1.00 98.00 171 PHE A CA 1
ATOM 1341 C C . PHE A 1 171 ? -10.295 -2.899 -0.698 1.00 98.00 171 PHE A C 1
ATOM 1343 O O . PHE A 1 171 ? -9.946 -3.863 -0.012 1.00 98.00 171 PHE A O 1
ATOM 1350 N N . ILE A 1 172 ? -11.199 -2.015 -0.270 1.00 97.69 172 ILE A N 1
ATOM 1351 C CA . ILE A 1 172 ? -11.851 -2.117 1.038 1.00 97.69 172 ILE A CA 1
ATOM 1352 C C . ILE A 1 172 ? -12.740 -3.362 1.107 1.00 97.69 172 ILE A C 1
ATOM 1354 O O . ILE A 1 172 ? -12.625 -4.140 2.053 1.00 97.69 172 ILE A O 1
ATOM 1358 N N . GLN A 1 173 ? -13.587 -3.580 0.101 1.00 97.38 173 GLN A N 1
ATOM 1359 C CA . GLN A 1 173 ? -14.498 -4.720 0.048 1.00 97.38 173 GLN A CA 1
ATOM 1360 C C . GLN A 1 173 ? -13.721 -6.042 0.022 1.00 97.38 173 GLN A C 1
ATOM 1362 O O . GLN A 1 173 ? -13.974 -6.921 0.843 1.00 97.38 173 GLN A O 1
ATOM 1367 N N . TYR A 1 174 ? -12.688 -6.140 -0.818 1.00 98.25 174 TYR A N 1
ATOM 1368 C CA . TYR A 1 174 ? -11.810 -7.307 -0.875 1.00 98.25 174 TYR A CA 1
ATOM 1369 C C . TYR A 1 174 ? -11.139 -7.591 0.477 1.00 98.25 174 TYR A C 1
ATOM 1371 O O . TYR A 1 174 ? -11.051 -8.741 0.913 1.00 98.25 174 TYR A O 1
ATOM 1379 N N . SER A 1 175 ? -10.706 -6.539 1.182 1.00 98.25 175 SER A N 1
ATOM 1380 C CA . SER A 1 175 ? -10.143 -6.669 2.530 1.00 98.25 175 SER A CA 1
ATOM 1381 C C . SER A 1 175 ? -11.150 -7.273 3.511 1.00 98.25 175 SER A C 1
ATOM 1383 O O . SER A 1 175 ? -10.796 -8.144 4.303 1.00 98.25 175 SER A O 1
ATOM 1385 N N . CYS A 1 176 ? -12.409 -6.834 3.450 1.00 97.62 176 CYS A N 1
ATOM 1386 C CA . CYS A 1 176 ? -13.485 -7.351 4.292 1.00 97.62 176 CYS A CA 1
ATOM 1387 C C . CYS A 1 176 ? -13.821 -8.817 4.002 1.00 97.62 176 CYS A C 1
ATOM 1389 O O . CYS A 1 176 ? -14.131 -9.567 4.928 1.00 97.62 176 CYS A O 1
ATOM 1391 N N . ASP A 1 177 ? -13.771 -9.218 2.734 1.00 97.44 177 ASP A N 1
ATOM 1392 C CA . ASP A 1 177 ? -14.211 -10.544 2.302 1.00 97.44 177 ASP A CA 1
ATOM 1393 C C . ASP A 1 177 ? -13.136 -11.618 2.511 1.00 97.44 177 ASP A C 1
ATOM 1395 O O . ASP A 1 177 ? -13.457 -12.789 2.722 1.00 97.44 177 ASP A O 1
ATOM 1399 N N . HIS A 1 178 ? -11.858 -11.227 2.495 1.00 98.06 178 HIS A N 1
ATOM 1400 C CA . HIS A 1 178 ? -10.746 -12.181 2.476 1.00 98.06 178 HIS A CA 1
ATOM 1401 C C . HIS A 1 178 ? -9.708 -11.983 3.583 1.00 98.06 178 HIS A C 1
ATOM 1403 O O . HIS A 1 178 ? -8.928 -12.901 3.834 1.00 98.06 178 HIS A O 1
ATOM 1409 N N . LEU A 1 179 ? -9.667 -10.808 4.222 1.00 98.12 179 LEU A N 1
ATOM 1410 C CA . LEU A 1 179 ? -8.536 -10.365 5.046 1.00 98.12 179 LEU A CA 1
ATOM 1411 C C . LEU A 1 179 ? -8.943 -9.728 6.385 1.00 98.12 179 LEU A C 1
ATOM 1413 O O . LEU A 1 179 ? -8.142 -9.036 7.023 1.00 98.12 179 LEU A O 1
ATOM 1417 N N . MET A 1 180 ? -10.116 -10.102 6.914 1.00 97.50 180 MET A N 1
ATOM 1418 C CA . MET A 1 180 ? -10.312 -10.218 8.374 1.00 97.50 180 MET A CA 1
ATOM 1419 C C . MET A 1 180 ? -9.127 -11.042 8.934 1.00 97.50 180 MET A C 1
ATOM 1421 O O . MET A 1 180 ? -8.355 -11.566 8.185 1.00 97.50 180 MET A O 1
ATOM 1425 N N . ASP A 1 181 ? -8.847 -11.227 10.206 1.00 96.75 181 ASP A N 1
ATOM 1426 C CA . ASP A 1 181 ? -7.586 -11.863 10.691 1.00 96.75 181 ASP A CA 1
ATOM 1427 C C . ASP A 1 181 ? -6.221 -11.207 10.296 1.00 96.75 181 ASP A C 1
ATOM 1429 O O . ASP A 1 181 ? -5.299 -11.283 11.107 1.00 96.75 181 ASP A O 1
ATOM 1433 N N . HIS A 1 182 ? -6.086 -10.428 9.214 1.00 98.31 182 HIS A N 1
ATOM 1434 C CA . HIS A 1 182 ? -4.841 -9.738 8.816 1.00 98.31 182 HIS A CA 1
ATOM 1435 C C . HIS A 1 182 ? -4.794 -8.262 9.239 1.00 98.31 182 HIS A C 1
ATOM 1437 O O . HIS A 1 182 ? -5.814 -7.655 9.560 1.00 98.31 182 HIS A O 1
ATOM 1443 N N . ARG A 1 183 ? -3.590 -7.679 9.270 1.00 98.38 183 ARG A N 1
ATOM 1444 C CA . ARG A 1 183 ? -3.372 -6.239 9.065 1.00 98.38 183 ARG A CA 1
ATOM 1445 C C . ARG A 1 183 ? -3.256 -6.026 7.562 1.00 98.38 183 ARG A C 1
ATOM 1447 O O . ARG A 1 183 ? -2.439 -6.694 6.928 1.00 98.38 183 ARG A O 1
ATOM 1454 N N . VAL A 1 184 ? -4.075 -5.154 6.994 1.00 98.81 184 VAL A N 1
ATOM 1455 C CA . VAL A 1 184 ? -4.121 -4.958 5.545 1.00 98.81 184 VAL A CA 1
ATOM 1456 C C . VAL A 1 184 ? -3.451 -3.655 5.178 1.00 98.81 184 VAL A C 1
ATOM 1458 O O . VAL A 1 184 ? -3.646 -2.642 5.844 1.00 98.81 184 VAL A O 1
ATOM 1461 N N . ILE A 1 185 ? -2.674 -3.707 4.105 1.00 98.69 185 ILE A N 1
ATOM 1462 C CA . ILE A 1 185 ? -2.085 -2.557 3.440 1.00 98.69 185 ILE A CA 1
ATOM 1463 C C . ILE A 1 185 ? -2.530 -2.604 1.981 1.00 98.69 185 ILE A C 1
ATOM 1465 O O . ILE A 1 185 ? -2.480 -3.667 1.369 1.00 98.69 185 ILE A O 1
ATOM 1469 N N . PHE A 1 186 ? -2.946 -1.481 1.410 1.00 98.50 186 PHE A N 1
ATOM 1470 C CA . PHE A 1 186 ? -3.175 -1.382 -0.027 1.00 98.50 186 PHE A CA 1
ATOM 1471 C C . PHE A 1 186 ? -2.584 -0.097 -0.595 1.00 98.50 186 PHE A C 1
ATOM 1473 O O . PHE A 1 186 ? -2.516 0.925 0.092 1.00 98.50 186 PHE A O 1
ATOM 1480 N N . ALA A 1 187 ? -2.123 -0.166 -1.842 1.00 97.88 187 ALA A N 1
ATOM 1481 C CA . ALA A 1 187 ? -1.480 0.950 -2.523 1.00 97.88 187 ALA A CA 1
ATOM 1482 C C . ALA A 1 187 ? -1.537 0.794 -4.053 1.00 97.88 187 ALA A C 1
ATOM 1484 O O . ALA A 1 187 ? -1.897 -0.270 -4.572 1.00 97.88 187 ALA A O 1
ATOM 1485 N N . ASN A 1 188 ? -1.142 1.850 -4.771 1.00 94.75 188 ASN A N 1
ATOM 1486 C CA . ASN A 1 188 ? -0.960 1.815 -6.227 1.00 94.75 188 ASN A CA 1
ATOM 1487 C C . ASN A 1 188 ? 0.039 0.724 -6.668 1.00 94.75 188 ASN A C 1
ATOM 1489 O O . ASN A 1 188 ? 0.895 0.290 -5.897 1.00 94.75 188 ASN A O 1
ATOM 1493 N N . SER A 1 189 ? -0.049 0.313 -7.938 1.00 95.44 189 SER A N 1
ATOM 1494 C CA . SER A 1 189 ? 0.784 -0.742 -8.546 1.00 95.44 189 SER A CA 1
ATOM 1495 C C . SER A 1 189 ? 2.275 -0.397 -8.658 1.00 95.44 189 SER A C 1
ATOM 1497 O O . SER A 1 189 ? 3.094 -1.252 -8.979 1.00 95.44 189 SER A O 1
ATOM 1499 N N . ASP A 1 190 ? 2.630 0.860 -8.411 1.00 94.38 190 ASP A N 1
ATOM 1500 C CA . ASP A 1 190 ? 3.983 1.407 -8.463 1.00 94.38 190 ASP A CA 1
ATOM 1501 C C . ASP A 1 190 ? 4.550 1.749 -7.076 1.00 94.38 190 ASP A C 1
ATOM 1503 O O . ASP A 1 190 ? 5.464 2.567 -6.951 1.00 94.38 190 ASP A O 1
ATOM 1507 N N . ILE A 1 191 ? 4.014 1.111 -6.033 1.00 96.25 191 ILE A N 1
ATOM 1508 C CA . ILE A 1 191 ? 4.474 1.238 -4.651 1.00 96.25 191 ILE A CA 1
ATOM 1509 C C . ILE A 1 191 ? 5.153 -0.051 -4.178 1.00 96.25 191 ILE A C 1
ATOM 1511 O O . ILE A 1 191 ? 4.643 -1.156 -4.370 1.00 96.25 191 ILE A O 1
ATOM 1515 N N . PHE A 1 192 ? 6.277 0.095 -3.475 1.00 95.50 192 PHE A N 1
ATOM 1516 C CA . PHE A 1 192 ? 6.895 -0.976 -2.692 1.00 95.50 192 PHE A CA 1
ATOM 1517 C C . PHE A 1 192 ? 7.447 -0.458 -1.353 1.00 95.50 192 PHE A C 1
ATOM 1519 O O . PHE A 1 192 ? 7.386 0.735 -1.056 1.00 95.50 192 PHE A O 1
ATOM 1526 N N . TYR A 1 193 ? 7.986 -1.361 -0.527 1.00 94.81 193 TYR A N 1
ATOM 1527 C CA . TYR A 1 193 ? 8.515 -1.040 0.804 1.00 94.81 193 TYR A CA 1
ATOM 1528 C C . TYR A 1 193 ? 9.898 -1.638 1.017 1.00 94.81 193 TYR A C 1
ATOM 1530 O O . TYR A 1 193 ? 10.197 -2.734 0.531 1.00 94.81 193 TYR A O 1
ATOM 1538 N N . ASP A 1 194 ? 10.702 -0.938 1.811 1.00 88.75 194 ASP A N 1
ATOM 1539 C CA . ASP A 1 194 ? 11.927 -1.473 2.395 1.00 88.75 194 ASP A CA 1
ATOM 1540 C C . ASP A 1 194 ? 11.631 -2.195 3.730 1.00 88.75 194 ASP A C 1
ATOM 1542 O O . ASP A 1 194 ? 10.496 -2.598 4.020 1.00 88.75 194 ASP A O 1
ATOM 1546 N N . SER A 1 195 ? 12.663 -2.392 4.555 1.00 92.88 195 SER A N 1
ATOM 1547 C CA . SER A 1 195 ? 12.517 -3.069 5.842 1.00 92.88 195 SER A CA 1
ATOM 1548 C C . SER A 1 195 ? 11.735 -2.269 6.887 1.00 92.88 195 SER A C 1
ATOM 1550 O O . SER A 1 195 ? 11.366 -2.825 7.916 1.00 92.88 195 SER A O 1
ATOM 1552 N N . THR A 1 196 ? 11.435 -0.991 6.642 1.00 95.12 196 THR A N 1
ATOM 1553 C CA . THR A 1 196 ? 10.663 -0.161 7.579 1.00 95.12 196 THR A CA 1
ATOM 1554 C C . THR A 1 196 ? 9.219 -0.628 7.764 1.00 95.12 196 THR A C 1
ATOM 1556 O O . THR A 1 196 ? 8.578 -0.273 8.753 1.00 95.12 196 THR A O 1
ATOM 1559 N N . LEU A 1 197 ? 8.722 -1.491 6.871 1.00 95.12 197 LEU A N 1
ATOM 1560 C CA . LEU A 1 197 ? 7.424 -2.151 7.014 1.00 95.12 197 LEU A CA 1
ATOM 1561 C C . LEU A 1 197 ? 7.302 -2.962 8.318 1.00 95.12 197 LEU A C 1
ATOM 1563 O O . LEU A 1 197 ? 6.193 -3.161 8.817 1.00 95.12 197 LEU A O 1
ATOM 1567 N N . GLU A 1 198 ? 8.435 -3.369 8.905 1.00 95.56 198 GLU A N 1
ATOM 1568 C CA . GLU A 1 198 ? 8.522 -4.000 10.228 1.00 95.56 198 GLU A CA 1
ATOM 1569 C C . GLU A 1 198 ? 7.792 -3.205 11.321 1.00 95.56 198 GLU A C 1
ATOM 1571 O O . GLU A 1 198 ? 7.285 -3.796 12.274 1.00 95.56 198 GLU A O 1
ATOM 1576 N N . TYR A 1 199 ? 7.663 -1.883 11.179 1.00 96.56 199 TYR A N 1
ATOM 1577 C CA . TYR A 1 199 ? 6.895 -1.042 12.099 1.00 96.56 199 TYR A CA 1
ATOM 1578 C C . TYR A 1 199 ? 5.490 -1.597 12.380 1.00 96.56 199 TYR A C 1
ATOM 1580 O O . TYR A 1 199 ? 5.046 -1.656 13.527 1.00 96.56 199 TYR A O 1
ATOM 1588 N N . PHE A 1 200 ? 4.801 -2.103 11.354 1.00 97.38 200 PHE A N 1
ATOM 1589 C CA . PHE A 1 200 ? 3.476 -2.697 11.525 1.00 97.38 200 PHE A CA 1
ATOM 1590 C C . PHE A 1 200 ? 3.495 -4.068 12.206 1.00 97.38 200 PHE A C 1
ATOM 1592 O O . PHE A 1 200 ? 2.434 -4.605 12.508 1.00 97.38 200 PHE A O 1
ATOM 1599 N N . MET A 1 201 ? 4.658 -4.638 12.497 1.00 96.00 201 MET A N 1
ATOM 1600 C CA . MET A 1 201 ? 4.801 -5.810 13.358 1.00 96.00 201 MET A CA 1
ATOM 1601 C C . MET A 1 201 ? 5.108 -5.412 14.802 1.00 96.00 201 MET A C 1
ATOM 1603 O O . MET A 1 201 ? 4.718 -6.129 15.724 1.00 96.00 201 MET A O 1
ATOM 1607 N N . THR A 1 202 ? 5.722 -4.253 15.033 1.00 94.62 202 THR A N 1
ATOM 1608 C CA . THR A 1 202 ? 6.115 -3.811 16.378 1.00 94.62 202 THR A CA 1
ATOM 1609 C C . THR A 1 202 ? 4.993 -3.093 17.126 1.00 94.62 202 THR A C 1
ATOM 1611 O O . THR A 1 202 ? 4.855 -3.301 18.327 1.00 94.62 202 THR A O 1
ATOM 1614 N N . ILE A 1 203 ? 4.128 -2.328 16.448 1.00 94.94 203 ILE A N 1
ATOM 1615 C CA . ILE A 1 203 ? 3.078 -1.555 17.140 1.00 94.94 203 ILE A CA 1
ATOM 1616 C C . ILE A 1 203 ? 1.905 -2.402 17.634 1.00 94.94 203 ILE A C 1
ATOM 1618 O O . ILE A 1 203 ? 1.301 -3.132 16.849 1.00 94.94 203 ILE A O 1
ATOM 1622 N N . SER A 1 204 ? 1.527 -2.262 18.908 1.00 95.69 204 SER A N 1
ATOM 1623 C CA . SER A 1 204 ? 0.475 -3.067 19.554 1.00 95.69 204 SER A CA 1
ATOM 1624 C C . SER A 1 204 ? -0.850 -3.128 18.776 1.00 95.69 204 SER A C 1
ATOM 1626 O O . SER A 1 204 ? -1.184 -2.233 17.997 1.00 95.69 204 SER A O 1
ATOM 1628 N N . ASP A 1 205 ? -1.626 -4.198 18.978 1.00 95.19 205 ASP A N 1
ATOM 1629 C CA . ASP A 1 205 ? -2.926 -4.371 18.306 1.00 95.19 205 ASP A CA 1
ATOM 1630 C C . ASP A 1 205 ? -3.897 -3.262 18.699 1.00 95.19 205 ASP A C 1
ATOM 1632 O O . ASP A 1 205 ? -4.514 -2.661 17.836 1.00 95.19 205 ASP A O 1
ATOM 1636 N N . LYS A 1 206 ? -3.904 -2.854 19.973 1.00 95.19 206 LYS A N 1
ATOM 1637 C CA . LYS A 1 206 ? -4.699 -1.711 20.441 1.00 95.19 206 LYS A CA 1
ATOM 1638 C C . LYS A 1 206 ? -4.429 -0.431 19.639 1.00 95.19 206 LYS A C 1
ATOM 1640 O O . LYS A 1 206 ? -5.365 0.307 19.336 1.00 95.19 206 LYS A O 1
ATOM 1645 N N . VAL A 1 207 ? -3.164 -0.138 19.329 1.00 96.44 207 VAL A N 1
ATOM 1646 C CA . VAL A 1 207 ? -2.798 1.058 18.552 1.00 96.44 207 VAL A CA 1
ATOM 1647 C C . VAL A 1 207 ? -3.192 0.888 17.090 1.00 96.44 207 VAL A C 1
ATOM 1649 O O . VAL A 1 207 ? -3.864 1.761 16.548 1.00 96.44 207 VAL A O 1
ATOM 1652 N N . PHE A 1 208 ? -2.826 -0.236 16.472 1.00 97.44 208 PHE A N 1
ATOM 1653 C CA . PHE A 1 208 ? -3.106 -0.471 15.056 1.00 97.44 208 PHE A CA 1
ATOM 1654 C C . PHE A 1 208 ? -4.612 -0.547 14.769 1.00 97.44 208 PHE A C 1
ATOM 1656 O O . PHE A 1 208 ? -5.092 0.087 13.839 1.00 97.44 208 PHE A O 1
ATOM 1663 N N . ASP A 1 209 ? -5.375 -1.255 15.601 1.00 96.81 209 ASP A N 1
ATOM 1664 C CA . ASP A 1 209 ? -6.812 -1.466 15.415 1.00 96.81 209 ASP A CA 1
ATOM 1665 C C . ASP A 1 209 ? -7.618 -0.171 15.640 1.00 96.81 209 ASP A C 1
ATOM 1667 O O . ASP A 1 209 ? -8.698 0.006 15.090 1.00 96.81 209 ASP A O 1
ATOM 1671 N N . SER A 1 210 ? -7.097 0.797 16.398 1.00 97.06 210 SER A N 1
ATOM 1672 C CA . SER A 1 210 ? -7.755 2.105 16.570 1.00 97.06 210 SER A CA 1
ATOM 1673 C C . SER A 1 210 ? -7.333 3.160 15.539 1.00 97.06 210 SER A C 1
ATOM 1675 O O . SER A 1 210 ? -7.765 4.315 15.637 1.00 97.06 210 SER A O 1
ATOM 1677 N N . THR A 1 211 ? -6.519 2.781 14.548 1.00 98.19 211 THR A N 1
ATOM 1678 C CA . THR A 1 211 ? -5.875 3.719 13.623 1.00 98.19 211 THR A CA 1
ATOM 1679 C C . THR A 1 211 ? -6.043 3.300 12.165 1.00 98.19 211 THR A C 1
ATOM 1681 O O . THR A 1 211 ? -5.806 2.157 11.784 1.00 98.19 211 THR A O 1
ATOM 1684 N N . PHE A 1 212 ? -6.414 4.262 11.327 1.00 98.38 212 PHE A N 1
ATOM 1685 C CA . PHE A 1 212 ? -6.325 4.168 9.879 1.00 98.38 212 PHE A CA 1
ATOM 1686 C C . PHE A 1 212 ? -5.100 4.954 9.421 1.00 98.38 212 PHE A C 1
ATOM 1688 O O . PHE A 1 212 ? -4.991 6.160 9.654 1.00 98.38 212 PHE A O 1
ATOM 1695 N N . TYR A 1 213 ? -4.161 4.274 8.780 1.00 98.38 213 TYR A N 1
ATOM 1696 C CA . TYR A 1 213 ? -2.932 4.890 8.308 1.00 98.38 213 TYR A CA 1
ATOM 1697 C C . TYR A 1 213 ? -3.097 5.323 6.855 1.00 98.38 213 TYR A C 1
ATOM 1699 O O . TYR A 1 213 ? -3.508 4.519 6.022 1.00 98.38 213 TYR A O 1
ATOM 1707 N N . ALA A 1 214 ? -2.734 6.565 6.550 1.00 97.75 214 ALA A N 1
ATOM 1708 C CA . ALA A 1 214 ? -2.571 7.076 5.193 1.00 97.75 214 ALA A CA 1
ATOM 1709 C C . ALA A 1 214 ? -1.158 7.644 5.069 1.00 97.75 214 ALA A C 1
ATOM 1711 O O . ALA A 1 214 ? -0.812 8.638 5.706 1.00 97.75 214 ALA A O 1
ATOM 1712 N N . ILE A 1 215 ? -0.314 6.956 4.304 1.00 97.12 215 ILE A N 1
ATOM 1713 C CA . ILE A 1 215 ? 1.137 7.136 4.348 1.00 97.12 215 ILE A CA 1
ATOM 1714 C C . ILE A 1 215 ? 1.594 7.926 3.124 1.00 97.12 215 ILE A C 1
ATOM 1716 O O . ILE A 1 215 ? 1.331 7.535 1.984 1.00 97.12 215 ILE A O 1
ATOM 1720 N N . SER A 1 216 ? 2.283 9.043 3.360 1.00 95.56 216 SER A N 1
ATOM 1721 C CA . SER A 1 216 ? 2.915 9.825 2.294 1.00 95.56 216 SER A CA 1
ATOM 1722 C C . SER A 1 216 ? 4.089 9.080 1.672 1.00 95.56 216 SER A C 1
ATOM 1724 O O . SER A 1 216 ? 4.824 8.372 2.361 1.00 95.56 216 SER A O 1
ATOM 1726 N N . ARG A 1 217 ? 4.289 9.282 0.371 1.00 92.75 217 ARG A N 1
ATOM 1727 C CA . ARG A 1 217 ? 5.306 8.580 -0.415 1.00 92.75 217 ARG A CA 1
ATOM 1728 C C . ARG A 1 217 ? 6.728 9.103 -0.240 1.00 92.75 217 ARG A C 1
ATOM 1730 O O . ARG A 1 217 ? 6.971 10.252 0.129 1.00 92.75 217 ARG A O 1
ATOM 1737 N N . TRP A 1 218 ? 7.663 8.246 -0.614 1.00 92.75 218 TRP A N 1
ATOM 1738 C CA . TRP A 1 218 ? 9.041 8.575 -0.934 1.00 92.75 218 TRP A CA 1
ATOM 1739 C C . TRP A 1 218 ? 9.240 8.393 -2.435 1.00 92.75 218 TRP A C 1
ATOM 1741 O O . TRP A 1 218 ? 8.795 7.393 -2.989 1.00 92.75 218 TRP A O 1
ATOM 1751 N N . TRP A 1 219 ? 9.893 9.336 -3.099 1.00 88.88 219 TRP A N 1
ATOM 1752 C CA . TRP A 1 219 ? 10.256 9.196 -4.506 1.00 88.88 219 TRP A CA 1
ATOM 1753 C C . TRP A 1 219 ? 11.602 8.520 -4.643 1.00 88.88 219 TRP A C 1
ATOM 1755 O O . TRP A 1 219 ? 12.530 8.848 -3.911 1.00 88.88 219 TRP A O 1
ATOM 1765 N N . LEU A 1 220 ? 11.698 7.592 -5.591 1.00 84.00 220 LEU A N 1
ATOM 1766 C CA . LEU A 1 220 ? 12.964 7.022 -6.020 1.00 84.00 220 LEU A CA 1
ATOM 1767 C C . LEU A 1 220 ? 13.440 7.754 -7.281 1.00 84.00 220 LEU A C 1
ATOM 1769 O O . LEU A 1 220 ? 12.910 7.525 -8.368 1.00 84.00 220 LEU A O 1
ATOM 1773 N N . ASP A 1 221 ? 14.428 8.637 -7.131 1.00 75.00 221 ASP A N 1
ATOM 1774 C CA . ASP A 1 221 ? 15.075 9.331 -8.247 1.00 75.00 221 ASP A CA 1
ATOM 1775 C C . ASP A 1 221 ? 16.342 8.576 -8.681 1.00 75.00 221 ASP A C 1
ATOM 1777 O O . ASP A 1 221 ? 17.288 8.417 -7.907 1.00 75.00 221 ASP A O 1
ATOM 1781 N N . GLU A 1 222 ? 16.382 8.112 -9.930 1.00 65.56 222 GLU A N 1
ATOM 1782 C CA . GLU A 1 222 ? 17.573 7.484 -10.527 1.00 65.56 222 GLU A CA 1
ATOM 1783 C C . GLU A 1 222 ? 18.483 8.492 -11.255 1.00 65.56 222 GLU A C 1
ATOM 1785 O O . GLU A 1 222 ? 19.572 8.150 -11.715 1.00 65.56 222 GLU A O 1
ATOM 1790 N N . GLY A 1 223 ? 18.108 9.773 -11.258 1.00 56.69 223 GLY A N 1
ATOM 1791 C CA . GLY A 1 223 ? 18.993 10.899 -11.522 1.00 56.69 223 GLY A CA 1
ATOM 1792 C C . GLY A 1 223 ? 19.059 11.406 -12.954 1.00 56.69 223 GLY A C 1
ATOM 1793 O O . GLY A 1 223 ? 19.743 12.405 -13.146 1.00 56.69 223 GLY A O 1
ATOM 1794 N N . ASP A 1 224 ? 18.368 10.809 -13.934 1.00 51.53 224 ASP A N 1
ATOM 1795 C CA . ASP A 1 224 ? 18.599 11.202 -15.335 1.00 51.53 224 ASP A CA 1
ATOM 1796 C C . ASP A 1 224 ? 17.392 11.575 -16.215 1.00 51.53 224 ASP A C 1
ATOM 1798 O O . ASP A 1 224 ? 17.646 12.196 -17.235 1.00 51.53 224 ASP A O 1
ATOM 1802 N N . ASN A 1 225 ? 16.106 11.348 -15.885 1.00 47.91 225 ASN A N 1
ATOM 1803 C CA . ASN A 1 225 ? 15.053 11.572 -16.912 1.00 47.91 225 ASN A CA 1
ATOM 1804 C C . ASN A 1 225 ? 13.657 12.069 -16.488 1.00 47.91 225 ASN A C 1
ATOM 1806 O O . ASN A 1 225 ? 12.769 12.139 -17.338 1.00 47.91 225 ASN A O 1
ATOM 1810 N N . ASN A 1 226 ? 13.417 12.493 -15.244 1.00 48.47 226 ASN A N 1
ATOM 1811 C CA . ASN A 1 226 ? 12.091 13.030 -14.903 1.00 48.47 226 ASN A CA 1
ATOM 1812 C C . ASN A 1 226 ? 11.937 14.501 -15.345 1.00 48.47 226 ASN A C 1
ATOM 1814 O O . ASN A 1 226 ? 12.177 15.436 -14.581 1.00 48.47 226 ASN A O 1
ATOM 1818 N N . ALA A 1 227 ? 11.504 14.704 -16.596 1.00 45.50 227 ALA A N 1
ATOM 1819 C CA . ALA A 1 227 ? 11.265 16.016 -17.213 1.00 45.50 227 ALA A CA 1
ATOM 1820 C C . ALA A 1 227 ? 10.288 16.911 -16.421 1.00 45.50 227 ALA A C 1
ATOM 1822 O O . ALA A 1 227 ? 10.369 18.131 -16.506 1.00 45.50 227 ALA A O 1
ATOM 1823 N N . PHE A 1 228 ? 9.405 16.328 -15.604 1.00 47.91 228 PHE A N 1
ATOM 1824 C CA . PHE A 1 228 ? 8.426 17.077 -14.805 1.00 47.91 228 PHE A CA 1
ATOM 1825 C C . PHE A 1 228 ? 9.003 17.708 -13.526 1.00 47.91 228 PHE A C 1
ATOM 1827 O O . PHE A 1 228 ? 8.417 18.635 -12.978 1.00 47.91 228 PHE A O 1
ATOM 1834 N N . VAL A 1 229 ? 10.147 17.220 -13.035 1.00 47.66 229 VAL A N 1
ATOM 1835 C CA . VAL A 1 229 ? 10.770 17.700 -11.781 1.00 47.66 229 VAL A CA 1
ATOM 1836 C C . VAL A 1 229 ? 11.864 18.742 -12.063 1.00 47.66 229 VAL A C 1
ATOM 1838 O O . VAL A 1 229 ? 12.382 19.374 -11.143 1.00 47.66 229 VAL A O 1
ATOM 1841 N N . GLY A 1 230 ? 12.185 18.963 -13.344 1.00 43.22 230 GLY A N 1
ATOM 1842 C CA . GLY A 1 230 ? 13.291 19.803 -13.806 1.00 43.22 230 GLY A CA 1
ATOM 1843 C C . GLY A 1 230 ? 13.257 21.263 -13.347 1.00 43.22 230 GLY A C 1
ATOM 1844 O O . GLY A 1 230 ? 14.315 21.883 -13.318 1.00 43.22 230 GLY A O 1
ATOM 1845 N N . GLU A 1 231 ? 12.100 21.790 -12.936 1.00 45.06 231 GLU A N 1
ATOM 1846 C CA . GLU A 1 231 ? 11.975 23.185 -12.485 1.00 45.06 231 GLU A CA 1
ATOM 1847 C C . GLU A 1 231 ? 11.821 23.355 -10.963 1.00 45.06 231 GLU A C 1
ATOM 1849 O O . GLU A 1 231 ? 12.099 24.436 -10.450 1.00 45.06 231 GLU A O 1
ATOM 1854 N N . LEU A 1 232 ? 11.425 22.316 -10.214 1.00 48.53 232 LEU A N 1
ATOM 1855 C CA . LEU A 1 232 ? 11.053 22.461 -8.794 1.00 48.53 232 LEU A CA 1
ATOM 1856 C C . LEU A 1 232 ? 12.080 21.922 -7.788 1.00 48.53 232 LEU A C 1
ATOM 1858 O O . LEU A 1 232 ? 11.947 22.198 -6.598 1.00 48.53 232 LEU A O 1
ATOM 1862 N N . SER A 1 233 ? 13.107 21.184 -8.221 1.00 46.50 233 SER A N 1
ATOM 1863 C CA . SER A 1 233 ? 14.151 20.694 -7.311 1.00 46.50 233 SER A CA 1
ATOM 1864 C C . SER A 1 233 ? 15.553 20.920 -7.891 1.00 46.50 233 SER A C 1
ATOM 1866 O O . SER A 1 233 ? 16.066 20.072 -8.625 1.00 46.50 233 SER A O 1
ATOM 1868 N N . PRO A 1 234 ? 16.202 22.061 -7.584 1.00 47.09 234 PRO A N 1
ATOM 1869 C CA . PRO A 1 234 ? 17.526 22.398 -8.116 1.00 47.09 234 PRO A CA 1
ATOM 1870 C C . PRO A 1 234 ? 18.665 21.501 -7.592 1.00 47.09 234 PRO A C 1
ATOM 1872 O O . PRO A 1 234 ? 19.780 21.589 -8.095 1.00 47.09 234 PRO A O 1
ATOM 1875 N N . ASN A 1 235 ? 18.396 20.600 -6.638 1.00 50.75 235 ASN A N 1
ATOM 1876 C CA . ASN A 1 235 ? 19.367 19.652 -6.087 1.00 50.75 235 ASN A CA 1
ATOM 1877 C C . ASN A 1 235 ? 18.913 18.206 -6.348 1.00 50.75 235 ASN A C 1
ATOM 1879 O O . ASN A 1 235 ? 18.310 17.565 -5.486 1.00 50.75 235 ASN A O 1
ATOM 1883 N N . ARG A 1 236 ? 19.192 17.690 -7.554 1.00 53.38 236 ARG A N 1
ATOM 1884 C CA . ARG A 1 236 ? 18.942 16.284 -7.919 1.00 53.38 236 ARG A CA 1
ATOM 1885 C C . ARG A 1 236 ? 19.887 15.370 -7.145 1.00 53.38 236 ARG A C 1
ATOM 1887 O O . ARG A 1 236 ? 21.036 15.163 -7.537 1.00 53.38 236 ARG A O 1
ATOM 1894 N N . HIS A 1 237 ? 19.418 14.823 -6.035 1.00 57.09 237 HIS A N 1
ATOM 1895 C CA . HIS A 1 237 ? 20.108 13.736 -5.358 1.00 57.09 237 HIS A CA 1
ATOM 1896 C C . HIS A 1 237 ? 19.492 12.416 -5.818 1.00 57.09 237 HIS A C 1
ATOM 1898 O O . HIS A 1 237 ? 18.326 12.155 -5.537 1.00 57.09 237 HIS A O 1
ATOM 1904 N N . ARG A 1 238 ? 20.283 11.577 -6.505 1.00 67.56 238 ARG A N 1
ATOM 1905 C CA . ARG A 1 238 ? 19.919 10.173 -6.746 1.00 67.56 238 ARG A CA 1
ATOM 1906 C C . ARG A 1 238 ? 19.574 9.507 -5.411 1.00 67.56 238 ARG A C 1
ATOM 1908 O O . ARG A 1 238 ? 20.321 9.660 -4.443 1.00 67.56 238 ARG A O 1
ATOM 1915 N N . GLY A 1 239 ? 18.488 8.744 -5.372 1.00 79.81 239 GLY A N 1
ATOM 1916 C CA . GLY A 1 239 ? 18.052 7.993 -4.199 1.00 79.81 239 GLY A CA 1
ATOM 1917 C C . GLY A 1 239 ? 16.615 8.285 -3.777 1.00 79.81 239 GLY A C 1
ATOM 1918 O O . GLY A 1 239 ? 15.783 8.700 -4.578 1.00 79.81 239 GLY A O 1
ATOM 1919 N N . MET A 1 240 ? 16.319 8.001 -2.506 1.00 85.12 240 MET A N 1
ATOM 1920 C CA . MET A 1 240 ? 14.979 8.141 -1.937 1.00 85.12 240 MET A CA 1
ATOM 1921 C C . MET A 1 240 ? 14.788 9.515 -1.285 1.00 85.12 240 MET A C 1
ATOM 1923 O O . MET A 1 240 ? 15.455 9.813 -0.291 1.00 85.12 240 MET A O 1
ATOM 1927 N N . THR A 1 241 ? 13.841 10.314 -1.775 1.00 88.75 241 THR A N 1
ATOM 1928 C CA . THR A 1 241 ? 13.463 11.609 -1.185 1.00 88.75 241 THR A CA 1
ATOM 1929 C C . THR A 1 241 ? 12.061 11.552 -0.573 1.00 88.75 241 THR A C 1
ATOM 1931 O O . THR A 1 241 ? 11.158 10.961 -1.165 1.00 88.75 241 THR A O 1
ATOM 1934 N N . PRO A 1 242 ? 11.826 12.140 0.612 1.00 90.19 242 PRO A N 1
ATOM 1935 C CA . PRO A 1 242 ? 10.494 12.170 1.208 1.00 90.19 242 PRO A CA 1
ATOM 1936 C C . PRO A 1 242 ? 9.598 13.194 0.498 1.00 90.19 242 PRO A C 1
ATOM 1938 O O . PRO A 1 242 ? 10.011 14.329 0.273 1.00 90.19 242 PRO A O 1
ATOM 1941 N N . HIS A 1 243 ? 8.352 12.816 0.206 1.00 90.56 243 HIS A N 1
ATOM 1942 C CA . HIS A 1 243 ? 7.334 13.680 -0.403 1.00 90.56 243 HIS A CA 1
ATOM 1943 C C . HIS A 1 243 ? 6.085 13.745 0.493 1.00 90.56 243 HIS A C 1
ATOM 1945 O O . HIS A 1 243 ? 5.066 13.112 0.198 1.00 90.56 243 HIS A O 1
ATOM 1951 N N . PRO A 1 244 ? 6.159 14.476 1.623 1.00 90.69 244 PRO A N 1
ATOM 1952 C CA . PRO A 1 244 ? 5.068 14.548 2.591 1.00 90.69 244 PRO A CA 1
ATOM 1953 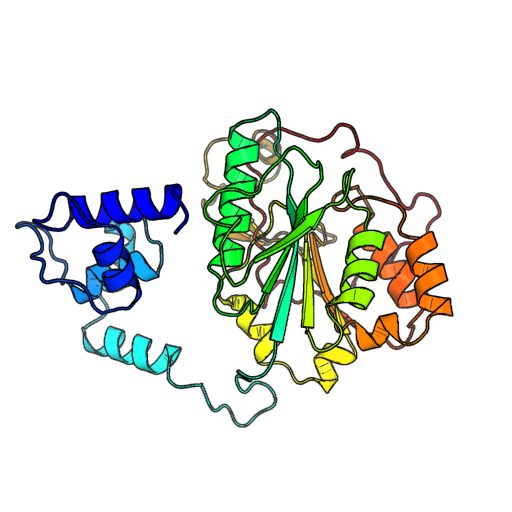C C . PRO A 1 244 ? 3.835 15.264 2.012 1.00 90.69 244 PRO A C 1
ATOM 1955 O O . PRO A 1 244 ? 3.969 16.278 1.332 1.00 90.69 244 PRO A O 1
ATOM 1958 N N . TYR A 1 245 ? 2.632 14.762 2.302 1.00 87.62 245 TYR A N 1
ATOM 1959 C CA . TYR A 1 245 ? 1.348 15.394 1.952 1.00 87.62 245 TYR A CA 1
ATOM 1960 C C . TYR A 1 245 ? 0.783 16.201 3.132 1.00 87.62 245 TYR A C 1
ATOM 1962 O O . TYR A 1 245 ? 0.802 15.659 4.240 1.00 87.62 245 TYR A O 1
ATOM 1970 N N . PRO A 1 246 ? 0.182 17.396 2.924 1.00 86.25 246 PRO A N 1
ATOM 1971 C CA . PRO A 1 246 ? -0.112 18.064 1.641 1.00 86.25 246 PRO A CA 1
ATOM 1972 C C . PRO A 1 246 ? 1.034 18.759 0.895 1.00 86.25 246 PRO A C 1
ATOM 1974 O O . PRO A 1 246 ? 0.807 19.222 -0.218 1.00 86.25 246 PRO A O 1
ATOM 1977 N N . GLN A 1 247 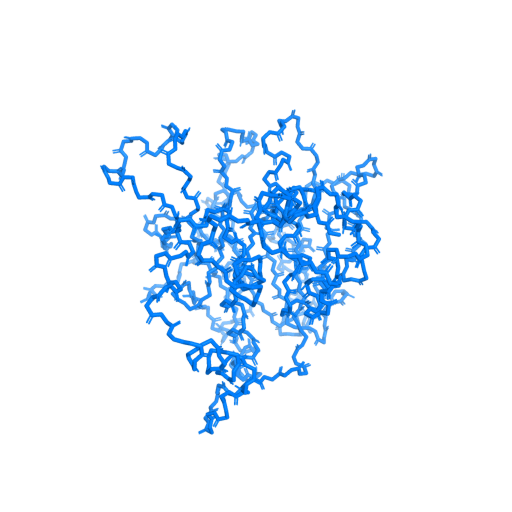? 2.243 18.868 1.452 1.00 81.44 247 GLN A N 1
ATOM 1978 C CA . GLN A 1 247 ? 3.247 19.778 0.883 1.00 81.44 247 GLN A CA 1
ATOM 1979 C C . GLN A 1 247 ? 3.725 19.407 -0.537 1.00 81.44 247 GLN A C 1
ATOM 1981 O O . GLN A 1 247 ? 3.759 20.273 -1.407 1.00 81.44 247 GLN A O 1
ATOM 1986 N N . TYR A 1 248 ? 4.119 18.150 -0.772 1.00 70.31 248 TYR A N 1
ATOM 1987 C CA . TYR A 1 248 ? 4.845 17.741 -1.986 1.00 70.31 248 TYR A CA 1
ATOM 1988 C C . TYR A 1 248 ? 4.458 16.354 -2.536 1.00 70.31 248 TYR A C 1
ATOM 1990 O O . TYR A 1 248 ? 5.214 15.770 -3.316 1.00 70.31 248 TYR A O 1
ATOM 1998 N N . GLY A 1 249 ? 3.302 15.795 -2.166 1.00 80.56 249 GLY A N 1
ATOM 1999 C CA . GLY A 1 249 ? 2.971 14.405 -2.510 1.00 80.56 249 GLY A CA 1
ATOM 2000 C C . GLY A 1 249 ? 1.483 14.077 -2.570 1.00 80.56 249 GLY A C 1
ATOM 2001 O O . GLY A 1 249 ? 0.668 14.937 -2.877 1.00 80.56 249 GLY A O 1
ATOM 2002 N N . SER A 1 250 ? 1.176 12.812 -2.291 1.00 89.62 250 SER A N 1
ATOM 2003 C CA . SER A 1 250 ? -0.150 12.208 -2.098 1.00 89.62 250 SER A CA 1
ATOM 2004 C C . SER A 1 250 ? -0.027 11.123 -1.022 1.00 89.62 250 SER A C 1
ATOM 2006 O O . SER A 1 250 ? 1.084 10.662 -0.715 1.00 89.62 250 SER A O 1
ATOM 2008 N N . TYR A 1 251 ? -1.148 10.713 -0.429 1.00 94.50 251 TYR A N 1
ATOM 2009 C CA . TYR A 1 251 ? -1.191 9.447 0.304 1.00 94.50 251 TYR A CA 1
ATOM 2010 C C . TYR A 1 251 ? -1.423 8.317 -0.702 1.00 94.50 251 TYR A C 1
ATOM 2012 O O . TYR A 1 251 ? -2.537 8.134 -1.185 1.00 94.50 251 TYR A O 1
ATOM 2020 N N . ASP A 1 252 ? -0.367 7.571 -1.026 1.00 93.31 252 ASP A N 1
ATOM 2021 C CA . ASP A 1 252 ? -0.439 6.484 -2.017 1.00 93.31 252 ASP A CA 1
ATOM 2022 C C . ASP A 1 252 ? -0.595 5.100 -1.371 1.00 93.31 252 ASP A C 1
ATOM 2024 O O . ASP A 1 252 ? -0.854 4.121 -2.068 1.00 93.31 252 ASP A O 1
ATOM 2028 N N . THR A 1 253 ? -0.441 5.019 -0.046 1.00 97.44 253 THR A N 1
ATOM 2029 C CA . THR A 1 253 ? -0.556 3.793 0.750 1.00 97.44 253 THR A CA 1
ATOM 2030 C C . THR A 1 253 ? -1.544 3.986 1.887 1.00 97.44 253 THR A C 1
ATOM 2032 O O . THR A 1 253 ? -1.474 4.984 2.607 1.00 97.44 253 THR A O 1
ATOM 2035 N N . PHE A 1 254 ? -2.361 2.967 2.134 1.00 98.50 254 PHE A N 1
ATOM 2036 C CA . PHE A 1 254 ? -3.270 2.913 3.271 1.00 98.50 254 PHE A CA 1
ATOM 2037 C C . PHE A 1 254 ? -3.091 1.614 4.048 1.00 98.50 254 PHE A C 1
ATOM 2039 O O . PHE A 1 254 ? -2.889 0.565 3.440 1.00 98.50 254 PHE A O 1
ATOM 2046 N N . ALA A 1 255 ? -3.170 1.667 5.379 1.00 98.62 255 ALA A N 1
ATOM 2047 C CA . ALA A 1 255 ? -3.110 0.478 6.227 1.00 98.62 255 ALA A CA 1
ATOM 2048 C C . ALA A 1 255 ? -4.161 0.514 7.338 1.00 98.62 255 ALA A C 1
ATOM 2050 O O . ALA A 1 255 ? -4.391 1.558 7.946 1.00 98.62 255 ALA A O 1
ATOM 2051 N N . PHE A 1 256 ? -4.798 -0.625 7.609 1.00 98.56 256 PHE A N 1
ATOM 2052 C CA . PHE A 1 256 ? -5.854 -0.738 8.616 1.00 98.56 256 PHE A CA 1
ATOM 2053 C C . PHE A 1 256 ? -6.137 -2.195 9.002 1.00 98.56 256 PHE A C 1
ATOM 2055 O O . PHE A 1 256 ? -5.652 -3.145 8.378 1.00 98.56 256 PHE A O 1
ATOM 2062 N N . LYS A 1 257 ? -6.945 -2.377 10.050 1.00 98.06 257 LYS A N 1
ATOM 2063 C CA . LYS A 1 257 ? -7.502 -3.670 10.459 1.00 98.06 257 LYS A CA 1
ATOM 2064 C C . LYS A 1 257 ? -8.918 -3.826 9.886 1.00 98.06 257 LYS A C 1
ATOM 2066 O O . LYS A 1 257 ? -9.793 -3.072 10.316 1.00 98.06 257 LYS A O 1
ATOM 2071 N N . PRO A 1 258 ? -9.192 -4.780 8.971 1.00 97.81 258 PRO A N 1
ATOM 2072 C CA . PRO A 1 258 ? -10.505 -4.868 8.329 1.00 97.81 258 PRO A CA 1
ATOM 2073 C C . PRO A 1 258 ? -11.677 -4.997 9.291 1.00 97.81 258 PRO A C 1
ATOM 2075 O O . PRO A 1 258 ? -12.673 -4.314 9.099 1.00 97.81 258 PRO A O 1
ATOM 2078 N N . GLN A 1 259 ? -11.541 -5.751 10.382 1.00 95.88 259 GLN A N 1
ATOM 2079 C CA . GLN A 1 259 ? -12.576 -5.882 11.418 1.00 95.88 259 GLN A CA 1
ATOM 2080 C C . GLN A 1 259 ? -13.183 -4.541 11.842 1.00 95.88 259 GLN A C 1
ATOM 2082 O O . GLN A 1 259 ? -14.398 -4.399 11.902 1.00 95.88 259 GLN A O 1
ATOM 2087 N N . MET A 1 260 ? -12.341 -3.526 12.013 1.00 93.75 260 MET A N 1
ATOM 2088 C CA . MET A 1 260 ? -12.731 -2.215 12.533 1.00 93.75 260 MET A CA 1
ATOM 2089 C C . MET A 1 260 ? -13.647 -1.432 11.592 1.00 93.75 260 MET A C 1
ATOM 2091 O O . MET A 1 260 ? -14.358 -0.525 12.020 1.00 93.75 260 MET A O 1
ATOM 2095 N N . ILE A 1 261 ? -13.622 -1.783 10.309 1.00 94.12 261 ILE A N 1
ATOM 2096 C CA . ILE A 1 261 ? -14.429 -1.174 9.257 1.00 94.12 261 ILE A CA 1
ATOM 2097 C C . ILE A 1 261 ? -15.571 -2.116 8.851 1.00 94.12 261 ILE A C 1
ATOM 2099 O O . ILE A 1 261 ? -16.713 -1.702 8.683 1.00 94.12 261 ILE A O 1
ATOM 2103 N N . CYS A 1 262 ? -15.276 -3.404 8.715 1.00 94.25 262 CYS A N 1
ATOM 2104 C CA . CYS A 1 262 ? -16.122 -4.381 8.043 1.00 94.25 262 CYS A CA 1
ATOM 2105 C C . CYS A 1 262 ? -17.176 -5.047 8.947 1.00 94.25 262 CYS A C 1
ATOM 2107 O O . CYS A 1 262 ? -18.023 -5.785 8.426 1.00 94.25 262 CYS A O 1
ATOM 2109 N N . GLU A 1 263 ? -17.113 -4.847 10.270 1.00 93.81 263 GLU A N 1
ATOM 2110 C CA . GLU A 1 263 ? -18.081 -5.383 11.244 1.00 93.81 263 GLU A CA 1
ATOM 2111 C C . GLU A 1 263 ? -19.480 -4.773 11.069 1.00 93.81 263 GLU A C 1
ATOM 2113 O O . GLU A 1 263 ? -20.474 -5.500 11.035 1.00 93.81 263 GLU A O 1
ATOM 2118 N N . ASP A 1 264 ? -19.566 -3.454 10.878 1.00 95.56 264 ASP A N 1
ATOM 2119 C CA . ASP A 1 264 ? -20.829 -2.763 10.614 1.00 95.56 264 ASP A CA 1
ATOM 2120 C C . ASP A 1 264 ? -21.138 -2.772 9.110 1.00 95.56 264 ASP A C 1
ATOM 2122 O O . ASP A 1 264 ? -20.644 -1.954 8.330 1.00 95.56 264 ASP A O 1
ATOM 2126 N N . LYS A 1 265 ? -21.982 -3.719 8.689 1.00 95.62 265 LYS A N 1
ATOM 2127 C CA . LYS A 1 265 ? -22.349 -3.899 7.276 1.00 95.62 265 LYS A CA 1
ATOM 2128 C C . LYS A 1 265 ? -23.100 -2.708 6.682 1.00 95.62 265 LYS A C 1
ATOM 2130 O O . LYS A 1 265 ? -22.998 -2.490 5.475 1.00 95.62 265 LYS A O 1
ATOM 2135 N N . ALA A 1 266 ? -23.835 -1.938 7.487 1.00 96.94 266 ALA A N 1
ATOM 2136 C CA . ALA A 1 266 ? -24.548 -0.762 6.997 1.00 96.94 266 ALA A CA 1
ATOM 2137 C C . ALA A 1 266 ? -23.563 0.367 6.675 1.00 96.94 266 ALA A C 1
ATOM 2139 O O . ALA A 1 266 ? -23.627 0.939 5.585 1.00 96.94 266 ALA A O 1
ATOM 2140 N N . LYS A 1 267 ? -22.603 0.621 7.573 1.00 96.69 267 LYS A N 1
ATOM 2141 C CA . LYS A 1 267 ? -21.520 1.586 7.329 1.00 96.69 267 LYS A CA 1
ATOM 2142 C C . LYS A 1 267 ? -20.625 1.169 6.174 1.00 96.69 267 LYS A C 1
ATOM 2144 O O . LYS A 1 267 ? -20.309 2.006 5.334 1.00 96.69 267 LYS A O 1
ATOM 2149 N N . LEU A 1 268 ? -20.263 -0.115 6.093 1.00 95.69 268 LEU A N 1
ATOM 2150 C CA . LEU A 1 268 ? -19.474 -0.642 4.980 1.00 95.69 268 LEU A CA 1
ATOM 2151 C C . LEU A 1 268 ? -20.184 -0.403 3.644 1.00 95.69 268 LEU A C 1
ATOM 2153 O O . LEU A 1 268 ? -19.568 0.116 2.719 1.00 95.69 268 LEU A O 1
ATOM 2157 N N . LYS A 1 269 ? -21.481 -0.725 3.554 1.00 96.81 269 LYS A N 1
ATOM 2158 C CA . LYS A 1 269 ? -22.278 -0.508 2.341 1.00 96.81 269 LYS A CA 1
ATOM 2159 C C . LYS A 1 269 ? -22.319 0.968 1.938 1.00 96.81 269 LYS A C 1
ATOM 2161 O O . LYS A 1 269 ? -22.137 1.274 0.762 1.00 96.81 269 LYS A O 1
ATOM 2166 N N . ASP A 1 270 ? -22.555 1.870 2.893 1.00 96.56 270 ASP A N 1
ATOM 2167 C CA . ASP A 1 270 ? -22.571 3.315 2.634 1.00 96.56 270 ASP A CA 1
ATOM 2168 C C . ASP A 1 270 ? -21.194 3.814 2.178 1.00 96.56 270 ASP A C 1
ATOM 2170 O O . ASP A 1 270 ? -21.081 4.530 1.187 1.00 96.56 270 ASP A O 1
ATOM 2174 N N . MET A 1 271 ? -20.124 3.389 2.847 1.00 95.25 271 MET A N 1
ATOM 2175 C CA . MET A 1 271 ? -18.763 3.769 2.486 1.00 95.25 271 MET A CA 1
ATOM 2176 C C . MET A 1 271 ? -18.377 3.254 1.094 1.00 95.25 271 MET A C 1
ATOM 2178 O O . MET A 1 271 ? -17.938 4.042 0.264 1.00 95.25 271 MET A O 1
ATOM 2182 N N . VAL A 1 272 ? -18.596 1.970 0.798 1.00 94.94 272 VAL A N 1
ATOM 2183 C CA . VAL A 1 272 ? -18.331 1.370 -0.521 1.00 94.94 272 VAL A CA 1
ATOM 2184 C C . VAL A 1 272 ? -19.054 2.135 -1.628 1.00 94.94 272 VAL A C 1
ATOM 2186 O O . VAL A 1 272 ? -18.427 2.461 -2.629 1.00 94.94 272 VAL A O 1
ATOM 2189 N N . ALA A 1 273 ? -20.318 2.521 -1.421 1.00 95.56 273 ALA A N 1
ATOM 2190 C CA . ALA A 1 273 ? -21.082 3.308 -2.392 1.00 95.56 273 ALA A CA 1
ATOM 2191 C C . ALA A 1 273 ? -20.533 4.731 -2.622 1.00 95.56 273 ALA A C 1
ATOM 2193 O O . ALA A 1 273 ? -20.841 5.349 -3.642 1.00 95.56 273 ALA A O 1
ATOM 2194 N N . ASN A 1 274 ? -19.743 5.262 -1.685 1.00 95.12 274 ASN A N 1
ATOM 2195 C CA . ASN A 1 274 ? -19.147 6.597 -1.740 1.00 95.12 274 ASN A CA 1
ATOM 2196 C C . ASN A 1 274 ? -17.689 6.604 -2.240 1.00 95.12 274 ASN A C 1
ATOM 2198 O O . ASN A 1 274 ? -17.137 7.687 -2.457 1.00 95.12 274 ASN A O 1
ATOM 2202 N N . LEU A 1 275 ? -17.080 5.429 -2.435 1.00 95.44 275 LEU A N 1
ATOM 2203 C CA . LEU A 1 275 ? -15.679 5.233 -2.831 1.00 95.44 275 LEU A CA 1
ATOM 2204 C C . LEU A 1 275 ? -15.541 4.756 -4.293 1.00 95.44 275 LEU A C 1
ATOM 2206 O O . LEU A 1 275 ? -14.650 3.974 -4.627 1.00 95.44 275 LEU A O 1
ATOM 2210 N N . ASN A 1 276 ? -16.420 5.241 -5.176 1.00 92.75 276 ASN A N 1
ATOM 2211 C CA . ASN A 1 276 ? -16.524 4.810 -6.577 1.00 92.75 276 ASN A CA 1
ATOM 2212 C C . ASN A 1 276 ? -15.508 5.513 -7.493 1.00 92.75 276 ASN A C 1
ATOM 2214 O O . ASN A 1 276 ? -15.874 6.142 -8.484 1.00 92.75 276 ASN A O 1
ATOM 2218 N N . TYR A 1 277 ? -14.231 5.462 -7.137 1.00 91.88 277 TYR A N 1
ATOM 2219 C CA . TYR A 1 277 ? -13.147 6.078 -7.900 1.00 91.88 277 TYR A CA 1
ATOM 2220 C C . TYR A 1 277 ? -11.866 5.269 -7.743 1.00 91.88 277 TYR A C 1
ATOM 2222 O O . TYR A 1 277 ? -11.652 4.636 -6.715 1.00 91.88 277 TYR A O 1
ATOM 2230 N N . THR A 1 278 ? -10.999 5.280 -8.750 1.00 92.06 278 THR A N 1
ATOM 2231 C CA . THR A 1 278 ? -9.760 4.490 -8.735 1.00 92.06 278 THR A CA 1
ATOM 2232 C C . THR A 1 278 ? -8.687 5.125 -7.851 1.00 92.06 278 THR A C 1
ATOM 2234 O O . THR A 1 278 ? -8.655 6.347 -7.681 1.00 92.06 278 THR A O 1
ATOM 2237 N N . LEU A 1 279 ? -7.753 4.315 -7.348 1.00 90.44 279 LEU A N 1
ATOM 2238 C CA . LEU A 1 279 ? -6.543 4.827 -6.699 1.00 90.44 279 LEU A CA 1
ATOM 2239 C C . LEU A 1 279 ? -5.714 5.713 -7.647 1.00 90.44 279 LEU A C 1
ATOM 2241 O O . LEU A 1 279 ? -5.662 5.474 -8.858 1.00 90.44 279 LEU A O 1
ATOM 2245 N N . GLY A 1 280 ? -5.053 6.731 -7.088 1.00 85.31 280 GLY A N 1
ATOM 2246 C CA . GLY A 1 280 ? -4.155 7.631 -7.823 1.00 85.31 280 GLY A CA 1
ATOM 2247 C C . GLY A 1 280 ? -4.845 8.731 -8.643 1.00 85.31 280 GLY A C 1
ATOM 2248 O O . GLY A 1 280 ? -4.175 9.402 -9.424 1.00 85.31 280 GLY A O 1
ATOM 2249 N N . VAL A 1 281 ? -6.160 8.907 -8.485 1.00 88.62 281 VAL A N 1
ATOM 2250 C CA . VAL A 1 281 ? -6.919 10.063 -8.997 1.00 88.62 281 VAL A CA 1
ATOM 2251 C C . VAL A 1 281 ? -6.805 11.213 -7.995 1.00 88.62 281 VAL A C 1
ATOM 2253 O O . VAL A 1 281 ? -6.788 10.975 -6.788 1.00 88.62 281 VAL A O 1
ATOM 2256 N N . LEU A 1 282 ? -6.722 12.460 -8.464 1.00 87.75 282 LEU A N 1
ATOM 2257 C CA . LEU A 1 282 ? -6.471 13.606 -7.585 1.00 87.75 282 LEU A CA 1
ATOM 2258 C C . LEU A 1 282 ? -7.583 13.761 -6.535 1.00 87.75 282 LEU A C 1
ATOM 2260 O O . LEU A 1 282 ? -8.757 13.887 -6.879 1.00 87.75 282 LEU A O 1
ATOM 2264 N N . GLY A 1 283 ? -7.214 13.798 -5.251 1.00 89.62 283 GLY A N 1
ATOM 2265 C CA . GLY A 1 283 ? -8.147 13.982 -4.132 1.00 89.62 283 GLY A CA 1
ATOM 2266 C C . GLY A 1 283 ? -8.857 12.704 -3.668 1.00 89.62 283 GLY A C 1
ATOM 2267 O O . GLY A 1 283 ? -9.674 12.765 -2.741 1.00 89.62 283 GLY A O 1
ATOM 2268 N N . ALA A 1 284 ? -8.561 11.553 -4.282 1.00 91.94 284 ALA A N 1
ATOM 2269 C CA . ALA A 1 284 ? -9.124 10.251 -3.919 1.00 91.94 284 ALA A CA 1
ATOM 2270 C C . ALA A 1 284 ? -8.774 9.856 -2.483 1.00 91.94 284 ALA A C 1
ATOM 2272 O O . ALA A 1 284 ? -9.617 9.340 -1.743 1.00 91.94 284 ALA A O 1
ATOM 2273 N N . GLU A 1 285 ? -7.547 10.156 -2.075 1.00 93.44 285 GLU A N 1
ATOM 2274 C CA . GLU A 1 285 ? -7.037 9.948 -0.734 1.00 93.44 285 GLU A CA 1
ATOM 2275 C C . GLU A 1 285 ? -7.792 10.785 0.302 1.00 93.44 285 GLU A C 1
ATOM 2277 O O . GLU A 1 285 ? -8.218 10.258 1.330 1.00 93.44 285 GLU A O 1
ATOM 2282 N N . ASN A 1 286 ? -8.054 12.064 0.020 1.00 94.00 286 ASN A N 1
ATOM 2283 C CA . ASN A 1 286 ? -8.756 12.930 0.965 1.00 94.00 286 ASN A CA 1
ATOM 2284 C C . ASN A 1 286 ? -10.225 12.545 1.103 1.00 94.00 286 ASN A C 1
ATOM 2286 O O . ASN A 1 286 ? -10.796 12.637 2.191 1.00 94.00 286 ASN A O 1
ATOM 2290 N N . ARG A 1 287 ? -10.837 12.115 -0.006 1.00 95.00 287 ARG A N 1
ATOM 2291 C CA . ARG A 1 287 ? -12.206 11.605 -0.022 1.00 95.00 287 ARG A CA 1
ATOM 2292 C C . ARG A 1 287 ? -12.318 10.315 0.790 1.00 95.00 287 ARG A C 1
ATOM 2294 O O . ARG A 1 287 ? -13.258 10.184 1.570 1.00 95.00 287 ARG A O 1
ATOM 2301 N N . LEU A 1 288 ? -11.337 9.414 0.686 1.00 96.31 288 LEU A N 1
ATOM 2302 C CA . LEU A 1 288 ? -11.283 8.205 1.510 1.00 96.31 288 LEU A CA 1
ATOM 2303 C C . LEU A 1 288 ? -11.167 8.565 2.994 1.00 96.31 288 LEU A C 1
ATOM 2305 O O . LEU A 1 288 ? -11.957 8.086 3.802 1.00 96.31 288 LEU A O 1
ATOM 2309 N N . LEU A 1 289 ? -10.224 9.440 3.350 1.00 96.62 289 LEU A N 1
ATOM 2310 C CA . LEU A 1 289 ? -10.036 9.879 4.735 1.00 96.62 289 LEU A CA 1
ATOM 2311 C C . LEU A 1 289 ? -11.295 10.538 5.312 1.00 96.62 289 LEU A C 1
ATOM 2313 O O . LEU A 1 289 ? -11.640 10.293 6.471 1.00 96.62 289 LEU A O 1
ATOM 2317 N N . TYR A 1 290 ? -12.004 11.329 4.504 1.00 96.81 290 TYR A N 1
ATOM 2318 C CA . TYR A 1 290 ? -13.302 11.885 4.873 1.00 96.81 290 TYR A CA 1
ATOM 2319 C C . TYR A 1 290 ? -14.319 10.791 5.199 1.00 96.81 290 TYR A C 1
ATOM 2321 O O . TYR A 1 290 ? -14.949 10.843 6.254 1.00 96.81 290 TYR A O 1
ATOM 2329 N N . GLU A 1 291 ? -14.467 9.794 4.326 1.00 97.12 291 GLU A N 1
ATOM 2330 C CA . GLU A 1 291 ? -15.432 8.712 4.519 1.00 97.12 291 GLU A CA 1
ATOM 2331 C C . GLU A 1 291 ? -15.112 7.868 5.758 1.00 97.12 291 GLU A C 1
ATOM 2333 O O . GLU A 1 291 ? -16.003 7.609 6.570 1.00 97.12 291 GLU A O 1
ATOM 2338 N N . ILE A 1 292 ? -13.834 7.550 5.986 1.00 97.19 292 ILE A N 1
ATOM 2339 C CA . ILE A 1 292 ? -13.386 6.878 7.211 1.00 97.19 292 ILE A CA 1
ATOM 2340 C C . ILE A 1 292 ? -13.760 7.704 8.445 1.00 97.19 292 ILE A C 1
ATOM 2342 O O . ILE A 1 292 ? -14.390 7.189 9.370 1.00 97.19 292 ILE A O 1
ATOM 2346 N N . LYS A 1 293 ? -13.435 9.001 8.470 1.00 96.69 293 LYS A N 1
ATOM 2347 C CA . LYS A 1 293 ? -13.707 9.842 9.643 1.00 96.69 293 LYS A CA 1
ATOM 2348 C C . LYS A 1 293 ? -15.197 10.058 9.886 1.00 96.69 293 LYS A C 1
ATOM 2350 O O . LYS A 1 293 ? -15.621 10.093 11.040 1.00 96.69 293 LYS A O 1
ATOM 2355 N N . ARG A 1 294 ? -15.986 10.198 8.817 1.00 96.56 294 ARG A N 1
ATOM 2356 C CA . ARG A 1 294 ? -17.443 10.367 8.877 1.00 96.56 294 ARG A CA 1
ATOM 2357 C C . ARG A 1 294 ? -18.114 9.152 9.516 1.00 96.56 294 ARG A C 1
ATOM 2359 O O . ARG A 1 294 ? -18.995 9.321 10.352 1.00 96.56 294 ARG A O 1
ATOM 2366 N N . GLN A 1 295 ? -17.689 7.944 9.144 1.00 96.75 295 GLN A N 1
ATOM 2367 C CA . GLN A 1 295 ? -18.268 6.691 9.645 1.00 96.75 295 GLN A CA 1
ATOM 2368 C C . GLN A 1 295 ? -17.717 6.266 11.013 1.00 96.75 295 GLN A C 1
ATOM 2370 O O . GLN A 1 295 ? -18.432 5.662 11.826 1.00 96.75 295 GLN A O 1
ATOM 2375 N N . TYR A 1 296 ? -16.449 6.594 11.276 1.00 96.1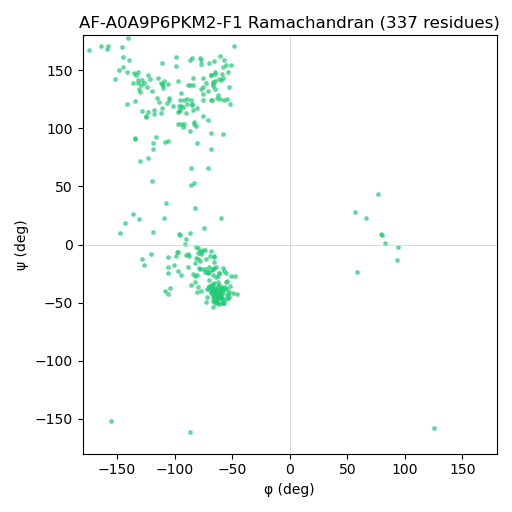2 296 TYR A N 1
ATOM 2376 C CA . TYR A 1 296 ? -15.698 6.189 12.462 1.00 96.12 296 TYR A CA 1
ATOM 2377 C C . TYR A 1 296 ? -15.026 7.415 13.110 1.00 96.12 296 TYR A C 1
ATOM 2379 O O . TYR A 1 296 ? -13.803 7.560 13.069 1.00 96.12 296 TYR A O 1
ATOM 2387 N N . PRO A 1 297 ? -15.795 8.310 13.763 1.00 96.12 297 PRO A N 1
ATOM 2388 C CA . PRO A 1 297 ? -15.271 9.570 14.303 1.00 96.12 297 PRO A CA 1
ATOM 2389 C C . PRO A 1 297 ? -14.180 9.384 15.367 1.00 96.12 297 PRO A C 1
ATOM 2391 O O . PRO A 1 297 ? -13.331 10.261 15.530 1.00 96.12 297 PRO A O 1
ATOM 2394 N N . ASN A 1 298 ? -14.153 8.234 16.044 1.00 96.00 298 ASN A N 1
ATOM 2395 C CA . ASN A 1 298 ? -13.144 7.900 17.053 1.00 96.00 298 ASN A CA 1
ATOM 2396 C C . ASN A 1 298 ? -11.889 7.228 16.472 1.00 96.00 298 ASN A C 1
ATOM 2398 O O . ASN A 1 298 ? -10.920 7.036 17.201 1.00 96.00 298 ASN A O 1
ATOM 2402 N N . MET A 1 299 ? -11.890 6.870 15.185 1.00 96.69 299 MET A N 1
ATOM 2403 C CA . MET A 1 299 ? -10.718 6.304 14.526 1.00 96.69 299 MET A CA 1
ATOM 2404 C C . MET A 1 299 ? -9.655 7.392 14.349 1.00 96.69 299 MET A C 1
ATOM 2406 O O . MET A 1 299 ? -9.950 8.523 13.926 1.00 96.69 299 MET A O 1
ATOM 2410 N N . ARG A 1 300 ? -8.416 7.060 14.715 1.00 97.56 300 ARG A N 1
ATOM 2411 C CA . ARG A 1 300 ? -7.253 7.920 14.483 1.00 97.56 300 ARG A CA 1
ATOM 2412 C C . ARG A 1 300 ? -6.876 7.853 13.011 1.00 97.56 300 ARG A C 1
ATOM 2414 O O . ARG A 1 300 ? -6.974 6.791 12.406 1.00 97.56 300 ARG A O 1
ATOM 2421 N N . LEU A 1 301 ? -6.440 8.977 12.455 1.00 97.69 301 LEU A N 1
ATOM 2422 C CA . LEU A 1 301 ? -5.867 9.044 11.115 1.00 97.69 301 LEU A CA 1
ATOM 2423 C C . LEU A 1 301 ? -4.396 9.416 11.265 1.00 97.69 301 LEU A C 1
ATOM 2425 O O . LEU A 1 301 ? -4.107 10.444 11.876 1.00 97.69 301 LEU A O 1
ATOM 2429 N N . GLU A 1 302 ? -3.484 8.596 10.749 1.00 97.44 302 GLU A N 1
ATOM 2430 C CA . GLU A 1 302 ? -2.045 8.811 10.942 1.00 97.44 302 GLU A CA 1
ATOM 2431 C C . GLU A 1 302 ? -1.229 8.675 9.665 1.00 97.44 302 GLU A C 1
ATOM 2433 O O . GLU A 1 302 ? -1.501 7.828 8.816 1.00 97.44 302 GLU A O 1
ATOM 2438 N N . ASN A 1 303 ? -0.173 9.485 9.580 1.00 97.06 303 ASN A N 1
ATOM 2439 C CA . ASN A 1 303 ? 0.801 9.463 8.500 1.00 97.06 303 ASN A CA 1
ATOM 2440 C C . ASN A 1 303 ? 2.205 9.130 9.039 1.00 97.06 303 ASN A C 1
ATOM 2442 O O . ASN A 1 303 ? 2.989 10.033 9.332 1.00 97.06 303 ASN A O 1
ATOM 2446 N N . PRO A 1 304 ? 2.571 7.844 9.162 1.00 96.69 304 PRO A N 1
ATOM 2447 C CA . PRO A 1 304 ? 3.850 7.432 9.725 1.00 96.69 304 PRO A CA 1
ATOM 2448 C C . PRO A 1 304 ? 4.998 7.487 8.698 1.00 96.69 304 PRO A C 1
ATOM 2450 O O . PRO A 1 304 ? 5.918 6.682 8.789 1.00 96.69 304 PRO A O 1
ATOM 2453 N N . PHE A 1 305 ? 4.992 8.393 7.709 1.00 94.88 305 PHE A N 1
ATOM 2454 C CA . PHE A 1 305 ? 5.932 8.354 6.566 1.00 94.88 305 PHE A CA 1
ATOM 2455 C C . PHE A 1 305 ? 7.422 8.472 6.934 1.00 94.88 305 PHE A C 1
ATOM 2457 O O . PHE A 1 305 ? 8.288 8.026 6.179 1.00 94.88 305 PHE A O 1
ATOM 2464 N N . LYS A 1 306 ? 7.740 9.080 8.086 1.00 94.06 306 LYS A N 1
ATOM 2465 C CA . LYS A 1 306 ? 9.112 9.140 8.626 1.00 94.06 306 LYS A CA 1
ATOM 2466 C C . LYS A 1 306 ? 9.576 7.782 9.161 1.00 94.06 306 LYS A C 1
ATOM 2468 O O . LYS A 1 306 ? 10.776 7.537 9.250 1.00 94.06 306 LYS A O 1
ATOM 2473 N N . THR A 1 307 ? 8.629 6.922 9.526 1.00 95.62 307 THR A N 1
ATOM 2474 C CA . THR A 1 307 ? 8.866 5.609 10.126 1.00 95.62 307 THR A CA 1
ATOM 2475 C C . THR A 1 307 ? 8.662 4.480 9.128 1.00 95.62 307 THR A C 1
ATOM 2477 O O . THR A 1 307 ? 9.431 3.534 9.175 1.00 95.62 307 THR A O 1
ATOM 2480 N N . VAL A 1 308 ? 7.680 4.586 8.228 1.00 96.25 308 VAL A N 1
ATOM 2481 C CA . VAL A 1 308 ? 7.362 3.608 7.178 1.00 96.25 308 VAL A CA 1
ATOM 2482 C C . VAL A 1 308 ? 7.545 4.258 5.815 1.00 96.25 308 VAL A C 1
ATOM 2484 O O . VAL A 1 308 ? 6.821 5.185 5.453 1.00 96.25 308 VAL A O 1
ATOM 2487 N N . LYS A 1 309 ? 8.494 3.749 5.033 1.00 95.25 309 LYS A N 1
ATOM 2488 C CA . LYS A 1 309 ? 8.790 4.250 3.692 1.00 95.25 309 LYS A CA 1
ATOM 2489 C C . LYS A 1 309 ? 7.993 3.482 2.646 1.00 95.25 309 LYS A C 1
ATOM 2491 O O . LYS A 1 309 ? 8.330 2.358 2.285 1.00 95.25 309 LYS A O 1
ATOM 2496 N N . THR A 1 310 ? 6.946 4.122 2.143 1.00 95.69 310 THR A N 1
ATOM 2497 C CA . THR A 1 310 ? 6.267 3.739 0.896 1.00 95.69 310 THR A CA 1
ATOM 2498 C C . THR A 1 310 ? 7.028 4.346 -0.278 1.00 95.69 310 THR A C 1
ATOM 2500 O O . THR A 1 310 ? 6.957 5.553 -0.507 1.00 95.69 310 THR A O 1
ATOM 2503 N N . VAL A 1 311 ? 7.776 3.528 -1.009 1.00 94.69 311 VAL A N 1
ATOM 2504 C CA . VAL A 1 311 ? 8.606 3.973 -2.132 1.00 94.69 311 VAL A CA 1
ATOM 2505 C C . VAL A 1 311 ? 7.788 3.935 -3.414 1.00 94.69 311 VAL A C 1
ATOM 2507 O O . VAL A 1 311 ? 7.291 2.882 -3.805 1.00 94.69 311 VAL A O 1
ATOM 2510 N N . HIS A 1 312 ? 7.655 5.090 -4.059 1.00 93.31 312 HIS A N 1
ATOM 2511 C CA . HIS A 1 312 ? 6.944 5.279 -5.316 1.00 93.31 312 HIS A CA 1
ATOM 2512 C C . HIS A 1 312 ? 7.922 5.267 -6.485 1.00 93.31 312 HIS A C 1
ATOM 2514 O O . HIS A 1 312 ? 8.781 6.145 -6.600 1.00 93.31 312 HIS A O 1
ATOM 2520 N N . MET A 1 313 ? 7.794 4.251 -7.339 1.00 89.31 313 MET A N 1
ATOM 2521 C CA . MET A 1 313 ? 8.628 4.047 -8.520 1.00 89.31 313 MET A CA 1
ATOM 2522 C C . MET A 1 313 ? 7.840 4.407 -9.778 1.00 89.31 313 MET A C 1
ATOM 2524 O O . MET A 1 313 ? 7.172 3.572 -10.380 1.00 89.31 313 MET A O 1
ATOM 2528 N N . HIS A 1 314 ? 7.919 5.675 -10.167 1.00 83.75 314 HIS A N 1
ATOM 2529 C CA . HIS A 1 314 ? 7.224 6.193 -11.339 1.00 83.75 314 HIS A CA 1
ATOM 2530 C C . HIS A 1 314 ? 8.178 7.061 -12.165 1.00 83.75 314 HIS A C 1
ATOM 2532 O O . HIS A 1 314 ? 8.326 8.260 -11.923 1.00 83.75 314 HIS A O 1
ATOM 2538 N N . GLN A 1 315 ? 8.860 6.440 -13.120 1.00 80.94 315 GLN A N 1
ATOM 2539 C CA . GLN A 1 315 ? 9.886 7.064 -13.960 1.00 80.94 315 GLN A CA 1
ATOM 2540 C C . GLN A 1 315 ? 9.394 7.319 -15.386 1.00 80.94 315 GLN A C 1
ATOM 2542 O O . GLN A 1 315 ? 9.909 8.194 -16.079 1.00 80.94 315 GLN A O 1
ATOM 2547 N N . SER A 1 316 ? 8.400 6.559 -15.829 1.00 81.25 316 SER A N 1
ATOM 2548 C CA . SER A 1 316 ? 7.738 6.727 -17.105 1.00 81.25 316 SER A CA 1
ATOM 2549 C C . SER A 1 316 ? 6.931 8.026 -17.103 1.00 81.25 316 SER A C 1
ATOM 2551 O O . SER A 1 316 ? 6.346 8.462 -16.102 1.00 81.25 316 SER A O 1
ATOM 2553 N N . THR A 1 317 ? 6.865 8.663 -18.267 1.00 80.00 317 THR A N 1
ATOM 2554 C CA . THR A 1 317 ? 5.978 9.811 -18.505 1.00 80.00 317 THR A CA 1
ATOM 2555 C C . THR A 1 317 ? 4.541 9.371 -18.784 1.00 80.00 317 THR A C 1
ATOM 2557 O O . THR A 1 317 ? 3.649 10.209 -18.915 1.00 80.00 317 THR A O 1
ATOM 2560 N N . PHE A 1 318 ? 4.293 8.059 -18.846 1.00 81.56 318 PHE A N 1
ATOM 2561 C CA . PHE A 1 318 ? 2.976 7.501 -19.085 1.00 81.56 318 PHE A CA 1
ATOM 2562 C C . PHE A 1 318 ? 2.019 7.882 -17.950 1.00 81.56 318 PHE A C 1
ATOM 2564 O O . PHE A 1 318 ? 2.281 7.655 -16.768 1.00 81.56 318 PHE A O 1
ATOM 2571 N N . ARG A 1 319 ? 0.878 8.470 -18.307 1.00 79.94 319 ARG A N 1
ATOM 2572 C CA . ARG A 1 319 ? -0.227 8.757 -17.389 1.00 79.94 319 ARG A CA 1
ATOM 2573 C C . ARG A 1 319 ? -1.515 8.271 -18.028 1.00 79.94 319 ARG A C 1
ATOM 2575 O O . ARG A 1 319 ? -1.733 8.455 -19.223 1.00 79.94 319 ARG A O 1
ATOM 2582 N N . SER A 1 320 ? -2.378 7.659 -17.222 1.00 76.44 320 SER A N 1
ATOM 2583 C CA . SER A 1 320 ? -3.747 7.385 -17.658 1.00 76.44 320 SER A CA 1
ATOM 2584 C C . SER A 1 320 ? -4.454 8.717 -17.954 1.00 76.44 320 SER A C 1
ATOM 2586 O O . SER A 1 320 ? -4.251 9.664 -17.192 1.00 76.44 320 SER A O 1
ATOM 2588 N N . PRO A 1 321 ? -5.310 8.805 -18.989 1.00 76.69 321 PRO A N 1
ATOM 2589 C CA . PRO A 1 321 ? -6.093 10.012 -19.267 1.00 76.69 321 PRO A CA 1
ATOM 2590 C C . PRO A 1 321 ? -6.885 10.523 -18.054 1.00 76.69 321 PRO A C 1
ATOM 2592 O O . PRO A 1 321 ? -6.960 11.728 -17.831 1.00 76.69 321 PRO A O 1
ATOM 2595 N N . ALA A 1 322 ? -7.391 9.610 -17.219 1.00 73.69 322 ALA A N 1
ATOM 2596 C CA . ALA A 1 322 ? -8.158 9.937 -16.017 1.00 73.69 322 ALA A CA 1
ATOM 2597 C C . ALA A 1 322 ? -7.298 10.461 -14.847 1.00 73.69 322 ALA A C 1
ATOM 2599 O O . ALA A 1 322 ? -7.832 10.838 -13.811 1.00 73.69 322 ALA A O 1
ATOM 2600 N N . TRP A 1 323 ? -5.962 10.486 -14.962 1.00 73.50 323 TRP A N 1
ATOM 2601 C CA . TRP A 1 323 ? -5.086 10.917 -13.862 1.00 73.50 323 TRP A CA 1
ATOM 2602 C C . TRP A 1 323 ? -5.326 12.375 -13.442 1.00 73.50 323 TRP A C 1
ATOM 2604 O O . TRP A 1 323 ? -5.223 12.696 -12.262 1.00 73.50 323 TRP A O 1
ATOM 2614 N N . GLY A 1 324 ? -5.660 13.248 -14.396 1.00 76.75 324 GLY A N 1
ATOM 2615 C CA . GLY A 1 324 ? -5.955 14.658 -14.127 1.00 76.75 324 GLY A CA 1
ATOM 2616 C C . GLY A 1 324 ? -7.364 14.910 -13.586 1.00 76.75 324 GLY A C 1
ATOM 2617 O O . GLY A 1 324 ? -7.673 16.041 -13.206 1.00 76.75 324 GLY A O 1
ATOM 2618 N N . GLU A 1 325 ? -8.224 13.890 -13.551 1.00 84.06 325 GLU A N 1
ATOM 2619 C CA . GLU A 1 325 ? -9.546 14.021 -12.955 1.00 84.06 325 GLU A CA 1
ATOM 2620 C C . GLU A 1 325 ? -9.392 14.227 -11.447 1.00 84.06 325 GLU A C 1
ATOM 2622 O O . GLU A 1 325 ? -8.569 13.595 -10.782 1.00 84.06 325 GLU A O 1
ATOM 2627 N N . ARG A 1 326 ? -10.170 15.160 -10.899 1.00 83.56 326 ARG A N 1
ATOM 2628 C CA . ARG A 1 326 ? -10.223 15.401 -9.463 1.00 83.56 326 ARG A CA 1
ATOM 2629 C C . ARG A 1 326 ? -11.532 14.858 -8.934 1.00 83.56 326 ARG A C 1
ATOM 2631 O O . ARG A 1 326 ? -12.605 15.307 -9.332 1.00 83.56 326 ARG A O 1
ATOM 2638 N N . VAL A 1 327 ? -11.433 13.940 -7.989 1.00 80.81 327 VAL A N 1
ATOM 2639 C CA . VAL A 1 327 ? -12.567 13.592 -7.139 1.00 80.81 327 VAL A CA 1
ATOM 2640 C C . VAL A 1 327 ? -12.626 14.578 -5.977 1.00 80.81 327 VAL A C 1
ATOM 2642 O O . VAL A 1 327 ? -11.632 15.238 -5.673 1.00 80.81 327 VAL A O 1
ATOM 2645 N N . ASN A 1 328 ? -13.789 14.687 -5.325 1.00 73.25 328 ASN A N 1
ATOM 2646 C CA . ASN A 1 328 ? -14.006 15.568 -4.168 1.00 73.25 328 ASN A CA 1
ATOM 2647 C C . ASN A 1 328 ? -14.175 17.070 -4.479 1.00 73.25 328 ASN A C 1
ATOM 2649 O O . ASN A 1 328 ? -13.631 17.934 -3.791 1.00 73.25 328 ASN A O 1
ATOM 2653 N N . LEU A 1 329 ? -14.948 17.400 -5.515 1.00 75.25 329 LEU A N 1
ATOM 2654 C CA . LEU A 1 329 ? -15.332 18.791 -5.804 1.00 75.25 329 LEU A CA 1
ATOM 2655 C C . LEU A 1 329 ? -16.463 19.311 -4.894 1.00 75.25 329 LEU A C 1
ATOM 2657 O O . LEU A 1 329 ? -16.802 20.489 -4.950 1.00 75.25 329 LEU A O 1
ATOM 2661 N N . ASP A 1 330 ? -17.044 18.452 -4.053 1.00 81.12 330 ASP A N 1
ATOM 2662 C CA . ASP A 1 330 ? -18.176 18.752 -3.170 1.00 81.12 330 ASP A CA 1
ATOM 2663 C C . ASP A 1 330 ? -17.762 19.130 -1.733 1.00 81.12 330 ASP A C 1
ATOM 2665 O O . ASP A 1 330 ? -18.614 19.259 -0.854 1.00 81.12 330 ASP A O 1
ATOM 2669 N N . GLY A 1 331 ? -16.461 19.324 -1.483 1.00 79.81 331 GLY A N 1
ATOM 2670 C CA . GLY A 1 331 ? -15.923 19.779 -0.194 1.00 79.81 331 GLY A CA 1
ATOM 2671 C C . GLY A 1 331 ? -15.785 18.688 0.874 1.00 79.81 331 GLY A C 1
ATOM 2672 O O . GLY A 1 331 ? -15.458 18.987 2.023 1.00 79.81 331 GLY A O 1
ATOM 2673 N N . LYS A 1 332 ? -15.998 17.416 0.529 1.00 86.00 332 LYS A N 1
ATOM 2674 C CA . LYS A 1 332 ? -15.901 16.275 1.448 1.00 86.00 332 LYS A CA 1
ATOM 2675 C C . LYS A 1 332 ? -14.468 15.745 1.559 1.00 86.00 332 LYS A C 1
ATOM 2677 O O . LYS A 1 332 ? -14.155 14.625 1.148 1.00 86.00 332 LYS A O 1
ATOM 2682 N N . SER A 1 333 ? -13.580 16.572 2.108 1.00 86.25 333 SER A N 1
ATOM 2683 C CA . SER A 1 333 ? -12.128 16.353 2.176 1.00 86.25 333 SER A CA 1
ATOM 2684 C C . SER A 1 333 ? -11.601 16.351 3.609 1.00 86.25 333 SER A C 1
ATOM 2686 O O . SER A 1 333 ? -12.048 17.151 4.431 1.00 86.25 333 SER A O 1
ATOM 2688 N N . ILE A 1 334 ? -10.630 15.482 3.904 1.00 85.31 334 ILE A N 1
ATOM 2689 C CA . ILE A 1 334 ? -9.841 15.514 5.143 1.00 85.31 334 ILE A CA 1
ATOM 2690 C C . ILE A 1 334 ? -8.349 15.399 4.818 1.00 85.31 334 ILE A C 1
ATOM 2692 O O . ILE A 1 334 ? -7.938 14.636 3.943 1.00 85.31 334 ILE A O 1
ATOM 2696 N N . GLU A 1 335 ? -7.545 16.147 5.571 1.00 85.62 335 GLU A N 1
ATOM 2697 C CA . GLU A 1 335 ? -6.083 16.088 5.572 1.00 85.62 335 GLU A CA 1
ATOM 2698 C C . GLU A 1 335 ? -5.586 15.804 6.991 1.00 85.62 335 GLU A C 1
ATOM 2700 O O . GLU A 1 335 ? -6.190 16.256 7.971 1.00 85.62 335 GLU A O 1
ATOM 2705 N N . ILE A 1 336 ? -4.484 15.063 7.112 1.00 85.19 336 ILE A N 1
ATOM 2706 C CA . ILE A 1 336 ? -3.838 14.812 8.403 1.00 85.19 336 ILE A CA 1
ATOM 2707 C C . ILE A 1 336 ? -2.922 16.006 8.682 1.00 85.19 336 ILE A C 1
ATOM 2709 O O . ILE A 1 336 ? -1.999 16.270 7.916 1.00 85.19 336 ILE A O 1
ATOM 2713 N N . LYS A 1 337 ? -3.221 16.765 9.744 1.00 74.31 337 LYS A N 1
ATOM 2714 C CA . LYS A 1 337 ? -2.594 18.072 10.022 1.00 74.31 337 LYS A CA 1
ATOM 2715 C C . LYS A 1 337 ? -1.222 17.993 10.702 1.00 74.31 337 LYS A C 1
ATOM 2717 O O . LYS A 1 337 ? -0.524 19.002 10.739 1.00 74.31 337 LYS A O 1
ATOM 2722 N N . ASP A 1 338 ? -0.838 16.817 11.193 1.00 60.34 338 ASP A N 1
ATOM 2723 C CA . ASP A 1 338 ? 0.342 16.628 12.038 1.00 60.34 338 ASP A CA 1
ATOM 2724 C C . ASP A 1 338 ? 1.390 15.752 11.324 1.00 60.34 338 ASP A C 1
ATOM 2726 O O . ASP A 1 338 ? 1.074 14.649 10.868 1.00 60.34 338 ASP A O 1
ATOM 2730 N N . TYR A 1 339 ? 2.628 16.260 11.215 1.00 51.06 339 TYR A N 1
ATOM 2731 C CA . TYR A 1 339 ? 3.754 15.659 10.477 1.00 51.06 339 TYR A CA 1
ATOM 2732 C C . TYR A 1 339 ? 4.902 15.161 11.349 1.00 51.06 339 TYR A C 1
ATOM 2734 O O . TYR A 1 339 ? 5.444 15.952 12.153 1.00 51.06 339 TYR A O 1
#